Protein AF-A0A7R9LFX0-F1 (afdb_monomer)

InterPro domains:
  IPR006598 Glycosyl transferase CAP10 domain [PF05686] (128-256)
  IPR051091 Protein O-Glucosyltransferase/Glycosyltransferase 90 [PTHR12203] (129-251)

Nearest PDB structures (foldseek):
  8hs2-assembly1_B  TM=5.471E-01  e=7.515E-01  Rattus
  6did-assembly1_D  TM=4.301E-01  e=2.971E-01  Oryctolagus cuniculus
  7dc8-assembly1_B  TM=4.984E-01  e=7.064E-01  Homo sapiens
  7ra7-assembly1_H  TM=4.133E-01  e=1.233E+00  Oryctolagus cuniculus
  8tfl-assembly1_H-2  TM=4.111E-01  e=4.248E+00  Mus musculus

Mean predicted aligned error: 7.31 Å

Organism: NCBI:txid1979941

pLDDT: mean 87.8, std 15.44, range [23.8, 98.56]

Sequence (261 aa):
MIVIIAVKLVVKSAAIEITGLGWHSPQLVFSSRYFFVWNQSVTSVVITSPDNGCRVWHQMFNETNFMSNLTIIRYKVLSDVCVGGLEMSLLGTDGDVLARKVVTEDVWSERCVCRRPDWSQLMNCDQMSQQFTQIDSDLSRFNTSDGIDFDKVLDEMQTRFAPHNRSYSFCHYQIVDNEAYKQCYGEYVGFAQFIDEILKSLLAKTSLPDFEFVSNLGDWPLSDKRTKPPLPVFSWCGSKDFNDIVIPTYELTESSLQMQV

Structure (mmCIF, N/CA/C/O backbone):
data_AF-A0A7R9LFX0-F1
#
_entry.id   AF-A0A7R9LFX0-F1
#
loop_
_atom_site.group_PDB
_atom_site.id
_atom_site.type_symbol
_atom_site.label_atom_id
_atom_site.label_alt_id
_atom_site.label_comp_id
_atom_site.label_asym_id
_atom_site.label_entity_id
_atom_site.label_seq_id
_atom_site.pdbx_PDB_ins_code
_atom_site.Cartn_x
_atom_site.Cartn_y
_atom_site.Cartn_z
_atom_site.occupancy
_atom_site.B_iso_or_equiv
_atom_site.auth_seq_id
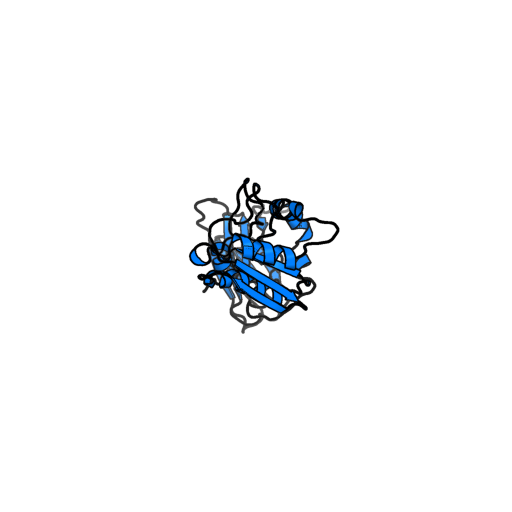_atom_site.auth_comp_id
_atom_site.auth_asym_id
_atom_site.auth_atom_id
_atom_site.pdbx_PDB_model_num
ATOM 1 N N . MET A 1 1 ? 56.477 -9.779 -36.274 1.00 23.80 1 MET A N 1
ATOM 2 C CA . MET A 1 1 ? 55.433 -10.819 -36.159 1.00 23.80 1 MET A CA 1
ATOM 3 C C . MET A 1 1 ? 54.997 -10.847 -34.694 1.00 23.80 1 MET A C 1
ATOM 5 O O . MET A 1 1 ? 55.804 -11.230 -33.867 1.00 23.80 1 MET A O 1
ATOM 9 N N . ILE A 1 2 ? 54.005 -10.012 -34.350 1.00 23.84 2 ILE A N 1
ATOM 10 C CA . ILE A 1 2 ? 52.641 -10.399 -33.904 1.00 23.84 2 ILE A CA 1
ATOM 11 C C . ILE A 1 2 ? 52.664 -10.868 -32.426 1.00 23.84 2 ILE A C 1
ATOM 13 O O . ILE A 1 2 ? 53.201 -11.930 -32.159 1.00 23.84 2 ILE A O 1
ATOM 17 N N . VAL A 1 3 ? 52.362 -9.977 -31.455 1.00 24.16 3 VAL A N 1
ATOM 18 C CA . VAL A 1 3 ? 51.042 -9.789 -30.759 1.00 24.16 3 VAL A CA 1
ATOM 19 C C . VAL A 1 3 ? 50.894 -10.882 -29.672 1.00 24.16 3 VAL A C 1
ATOM 21 O O . VAL A 1 3 ? 51.176 -12.037 -29.937 1.00 24.16 3 VAL A O 1
ATOM 24 N N . ILE A 1 4 ? 50.600 -10.621 -28.391 1.00 25.12 4 ILE A N 1
ATOM 25 C CA . ILE A 1 4 ? 49.392 -10.008 -27.818 1.00 25.12 4 ILE A CA 1
ATOM 26 C C . ILE A 1 4 ? 49.730 -9.404 -26.441 1.00 25.12 4 ILE A C 1
ATOM 28 O O . ILE A 1 4 ? 50.106 -10.120 -25.516 1.00 25.12 4 ILE A O 1
ATOM 32 N N . ILE A 1 5 ? 49.526 -8.093 -26.283 1.00 26.75 5 ILE A N 1
ATOM 33 C CA . ILE A 1 5 ? 49.337 -7.458 -24.974 1.00 26.75 5 ILE A CA 1
ATOM 34 C C . ILE A 1 5 ? 47.855 -7.628 -24.636 1.00 26.75 5 ILE A C 1
ATOM 36 O O . ILE A 1 5 ? 47.010 -6.919 -25.174 1.00 26.75 5 ILE A O 1
ATOM 40 N N . ALA A 1 6 ? 47.531 -8.581 -23.766 1.00 26.73 6 ALA A N 1
ATOM 41 C CA . ALA A 1 6 ? 46.219 -8.669 -23.137 1.00 26.73 6 ALA A CA 1
ATOM 42 C C . ALA A 1 6 ? 46.302 -7.988 -21.768 1.00 26.73 6 ALA A C 1
ATOM 44 O O . ALA A 1 6 ? 46.364 -8.646 -20.732 1.00 26.73 6 ALA A O 1
ATOM 45 N N . VAL A 1 7 ? 46.335 -6.654 -21.756 1.00 28.91 7 VAL A N 1
ATOM 46 C CA . VAL A 1 7 ? 46.027 -5.914 -20.531 1.00 28.91 7 VAL A CA 1
ATOM 47 C C . VAL A 1 7 ? 44.530 -5.674 -20.542 1.00 28.91 7 VAL A C 1
ATOM 49 O O . VAL A 1 7 ? 43.996 -4.889 -21.320 1.00 28.91 7 VAL A O 1
ATOM 52 N N . LYS A 1 8 ? 43.873 -6.449 -19.686 1.00 26.31 8 LYS A N 1
ATOM 53 C CA . LYS A 1 8 ? 42.474 -6.369 -19.289 1.00 26.31 8 LYS A CA 1
ATOM 54 C C . LYS A 1 8 ? 42.111 -4.898 -19.044 1.00 26.31 8 LYS A C 1
ATOM 56 O O . LYS A 1 8 ? 42.464 -4.333 -18.011 1.00 26.31 8 LYS A O 1
ATOM 61 N N . LEU A 1 9 ? 41.431 -4.281 -20.009 1.00 26.08 9 LEU A N 1
ATOM 62 C CA . LEU A 1 9 ? 40.742 -3.006 -19.836 1.00 26.08 9 LEU A CA 1
ATOM 63 C C . LEU A 1 9 ? 39.613 -3.248 -18.834 1.00 26.08 9 LEU A C 1
ATOM 65 O O . LEU A 1 9 ? 38.499 -3.622 -19.187 1.00 26.08 9 LEU A O 1
ATOM 69 N N . VAL A 1 10 ? 39.931 -3.089 -17.553 1.00 30.02 10 VAL A N 1
ATOM 70 C CA . VAL A 1 10 ? 38.927 -2.867 -16.519 1.00 30.02 10 VAL A CA 1
ATOM 71 C C . VAL A 1 10 ? 38.451 -1.434 -16.726 1.00 30.02 10 VAL A C 1
ATOM 73 O O . VAL A 1 10 ? 38.984 -0.493 -16.140 1.00 30.02 10 VAL A O 1
ATOM 76 N N . VAL A 1 11 ? 37.483 -1.263 -17.627 1.00 31.89 11 VAL A N 1
ATOM 77 C CA . VAL A 1 11 ? 36.669 -0.051 -17.656 1.00 31.89 11 VAL A CA 1
ATOM 78 C C . VAL A 1 11 ? 35.885 -0.071 -16.350 1.00 31.89 11 VAL A C 1
ATOM 80 O O . VAL A 1 11 ? 34.998 -0.898 -16.153 1.00 31.89 11 VAL A O 1
ATOM 83 N N . LYS A 1 12 ? 36.300 0.778 -15.408 1.00 35.44 12 LYS A N 1
ATOM 84 C CA . LYS A 1 12 ? 35.564 1.057 -14.178 1.00 35.44 12 LYS A CA 1
ATOM 85 C C . LYS A 1 12 ? 34.200 1.621 -14.579 1.00 35.44 12 LYS A C 1
ATOM 87 O O . LYS A 1 12 ? 34.090 2.823 -14.797 1.00 35.44 12 LYS A O 1
ATOM 92 N N . SER A 1 13 ? 33.170 0.780 -14.678 1.00 45.72 13 SER A N 1
ATOM 93 C CA . SER A 1 13 ? 31.804 1.292 -14.625 1.00 45.72 13 SER A CA 1
ATOM 94 C C . SER A 1 13 ? 31.630 1.868 -13.221 1.00 45.72 13 SER A C 1
ATOM 96 O O . SER A 1 13 ? 31.852 1.154 -12.238 1.00 45.72 13 SER A O 1
ATOM 98 N N . ALA A 1 14 ? 31.294 3.151 -13.099 1.00 55.78 14 ALA A N 1
ATOM 99 C CA . ALA A 1 14 ? 30.818 3.683 -11.827 1.00 55.78 14 ALA A CA 1
ATOM 100 C C . ALA A 1 14 ? 29.702 2.750 -11.331 1.00 55.78 14 ALA A C 1
ATOM 102 O O . ALA A 1 14 ? 28.808 2.425 -12.109 1.00 55.78 14 ALA A O 1
ATOM 103 N N . ALA A 1 15 ? 29.809 2.224 -10.108 1.00 72.19 15 ALA A N 1
ATOM 104 C CA . ALA A 1 15 ? 28.852 1.243 -9.607 1.00 72.19 15 ALA A CA 1
ATOM 105 C C . ALA A 1 15 ? 27.452 1.874 -9.609 1.00 72.19 15 ALA A C 1
ATOM 107 O O . ALA A 1 15 ? 27.196 2.821 -8.872 1.00 72.19 15 ALA A O 1
ATOM 108 N N . ILE A 1 16 ? 26.581 1.407 -10.502 1.00 87.06 16 ILE A N 1
ATOM 109 C CA . ILE A 1 16 ? 25.174 1.798 -10.534 1.00 87.06 16 ILE A CA 1
ATOM 110 C C . ILE A 1 16 ? 24.464 0.896 -9.540 1.00 87.06 16 ILE A C 1
ATOM 112 O O . ILE A 1 16 ? 24.455 -0.325 -9.703 1.00 87.06 16 ILE A O 1
ATOM 116 N N . GLU A 1 17 ? 23.869 1.493 -8.519 1.00 92.25 17 GLU A N 1
ATOM 117 C CA . GLU A 1 17 ? 22.993 0.778 -7.601 1.00 92.25 17 GLU A CA 1
ATOM 118 C C . GLU A 1 17 ? 21.539 1.040 -8.000 1.00 92.25 17 GLU A C 1
ATOM 120 O O . GLU A 1 17 ? 21.134 2.189 -8.186 1.00 92.25 17 GLU A O 1
ATOM 125 N N . ILE A 1 18 ? 20.768 -0.040 -8.166 1.00 93.81 18 ILE A N 1
ATOM 126 C CA . ILE A 1 18 ? 19.355 0.009 -8.551 1.00 93.81 18 ILE A CA 1
ATOM 127 C C . ILE A 1 18 ? 18.529 -0.725 -7.501 1.00 93.81 18 ILE A C 1
ATOM 129 O O . ILE A 1 18 ? 18.749 -1.910 -7.232 1.00 93.81 18 ILE A O 1
ATOM 133 N N . THR A 1 19 ? 17.545 -0.040 -6.931 1.00 91.75 19 THR A N 1
ATOM 134 C CA . THR A 1 19 ? 16.643 -0.595 -5.916 1.00 91.75 19 THR A CA 1
ATOM 135 C C . THR A 1 19 ? 15.183 -0.351 -6.288 1.00 91.75 19 THR A C 1
ATOM 137 O O . THR A 1 19 ? 14.871 0.456 -7.158 1.00 91.75 19 THR A O 1
ATOM 140 N N . GLY A 1 20 ? 14.262 -1.063 -5.642 1.00 90.44 20 GLY A N 1
ATOM 141 C CA . GLY A 1 20 ? 12.825 -0.911 -5.871 1.00 90.44 20 GLY A CA 1
ATOM 142 C C . GLY A 1 20 ? 12.204 -2.001 -6.747 1.00 90.44 20 GLY A C 1
ATOM 143 O O . GLY A 1 20 ? 12.819 -2.565 -7.656 1.00 90.44 20 GLY A O 1
ATOM 144 N N . LEU A 1 21 ? 10.944 -2.302 -6.439 1.00 90.62 21 LEU A N 1
ATOM 145 C CA . LEU A 1 21 ? 10.198 -3.419 -7.019 1.00 90.62 21 LEU A CA 1
ATOM 146 C C . LEU A 1 21 ? 9.956 -3.261 -8.522 1.00 90.62 21 LEU A C 1
ATOM 148 O O . LEU A 1 21 ? 9.894 -4.260 -9.227 1.00 90.62 21 LEU A O 1
ATOM 152 N N . GLY A 1 22 ? 9.890 -2.030 -9.037 1.00 92.62 22 GLY A N 1
ATOM 153 C CA . GLY A 1 22 ? 9.716 -1.786 -10.467 1.00 92.62 22 GLY A CA 1
ATOM 154 C C . GLY A 1 22 ? 10.869 -2.304 -11.331 1.00 92.62 22 GLY A C 1
ATOM 155 O O . GLY A 1 22 ? 10.652 -2.557 -12.511 1.00 92.62 22 GLY A O 1
ATOM 156 N N . TRP A 1 23 ? 12.064 -2.493 -10.763 1.00 94.44 23 TRP A N 1
ATOM 157 C CA . TRP A 1 23 ? 13.207 -3.093 -11.458 1.00 94.44 23 TRP A CA 1
ATOM 158 C C . TRP A 1 23 ? 13.370 -4.583 -11.138 1.00 94.44 23 TRP A C 1
ATOM 160 O O . TRP A 1 23 ? 13.629 -5.392 -12.032 1.00 94.44 23 TRP A O 1
ATOM 170 N N . HIS A 1 24 ? 13.226 -4.947 -9.860 1.00 91.31 24 HIS A N 1
ATOM 171 C CA . HIS A 1 24 ? 13.490 -6.308 -9.377 1.00 91.31 24 HIS A CA 1
ATOM 172 C C . HIS A 1 24 ? 12.341 -7.282 -9.645 1.00 91.31 24 HIS A C 1
ATOM 174 O O . HIS A 1 24 ? 12.601 -8.408 -10.065 1.00 91.31 24 HIS A O 1
ATOM 180 N N . SER A 1 25 ? 11.100 -6.818 -9.477 1.00 91.56 25 SER A N 1
ATOM 181 C CA . SER A 1 25 ? 9.867 -7.605 -9.612 1.00 91.56 25 SER A CA 1
ATOM 182 C C . SER A 1 25 ? 8.817 -6.891 -10.495 1.00 91.56 25 SER A C 1
ATOM 184 O O . SER A 1 25 ? 7.694 -6.644 -10.048 1.00 91.56 25 SER A O 1
ATOM 186 N N . PRO A 1 26 ? 9.141 -6.531 -11.752 1.00 91.31 26 PRO A N 1
ATOM 187 C CA . PRO A 1 26 ? 8.250 -5.798 -12.661 1.00 91.31 26 PRO A CA 1
ATOM 188 C C . PRO A 1 26 ? 6.937 -6.534 -12.983 1.00 91.31 26 PRO A C 1
ATOM 190 O O . PRO A 1 26 ? 5.937 -5.899 -13.311 1.00 91.31 26 PRO A O 1
ATOM 193 N N . GLN A 1 27 ? 6.906 -7.857 -12.830 1.00 88.69 27 GLN A N 1
ATOM 194 C CA . GLN A 1 27 ? 5.713 -8.696 -12.949 1.00 88.69 27 GLN A CA 1
ATOM 195 C C . GLN A 1 27 ? 4.676 -8.465 -11.835 1.00 88.69 27 GLN A C 1
ATOM 197 O O . GLN A 1 27 ? 3.532 -8.904 -11.970 1.00 88.69 27 GLN A O 1
ATOM 202 N N . LEU A 1 28 ? 5.044 -7.791 -10.736 1.00 90.19 28 LEU A N 1
ATOM 203 C CA . LEU A 1 28 ? 4.074 -7.332 -9.743 1.00 90.19 28 LEU A CA 1
ATOM 204 C C . LEU A 1 28 ? 3.157 -6.288 -10.367 1.00 90.19 28 LEU A C 1
ATOM 206 O O . LEU A 1 28 ? 3.605 -5.390 -11.082 1.00 90.19 28 LEU A O 1
ATOM 210 N N . VAL A 1 29 ? 1.863 -6.403 -10.092 1.00 91.06 29 VAL A N 1
ATOM 211 C CA . VAL A 1 29 ? 0.848 -5.510 -10.646 1.00 91.06 29 VAL A CA 1
ATOM 212 C C . VAL A 1 29 ? 0.659 -4.312 -9.725 1.00 91.06 29 VAL A C 1
ATOM 214 O O . VAL A 1 29 ? 0.232 -4.454 -8.581 1.00 91.06 29 VAL A O 1
ATOM 217 N N . PHE A 1 30 ? 0.968 -3.126 -10.240 1.00 88.75 30 PHE A N 1
ATOM 218 C CA . PHE A 1 30 ? 0.796 -1.853 -9.548 1.00 88.75 30 PHE A CA 1
ATOM 219 C C . PHE A 1 30 ? 0.264 -0.780 -10.494 1.00 88.75 30 PHE A C 1
ATOM 221 O O . PHE A 1 30 ? 0.521 -0.824 -11.703 1.00 88.75 30 PHE A O 1
ATOM 228 N N . SER A 1 31 ? -0.400 0.227 -9.917 1.00 87.25 31 SER A N 1
ATOM 229 C CA . SER A 1 31 ? -0.895 1.408 -10.633 1.00 87.25 31 SER A CA 1
ATOM 230 C C . SER A 1 31 ? 0.245 2.131 -11.356 1.00 87.25 31 SER A C 1
ATOM 232 O O . SER A 1 31 ? 0.073 2.621 -12.471 1.00 87.25 31 SER A O 1
ATOM 234 N N . SER A 1 32 ? 1.416 2.158 -10.721 1.00 89.56 32 SER A N 1
ATOM 235 C CA . SER A 1 32 ? 2.686 2.670 -11.208 1.00 89.56 32 SER A CA 1
ATOM 236 C C . SER A 1 32 ? 3.809 1.888 -10.540 1.00 89.56 32 SER A C 1
ATOM 238 O O . SER A 1 32 ? 3.742 1.551 -9.359 1.00 89.56 32 SER A O 1
ATOM 240 N N . ARG A 1 33 ? 4.853 1.595 -11.307 1.00 92.56 33 ARG A N 1
ATOM 241 C CA . ARG A 1 33 ? 6.043 0.889 -10.843 1.00 92.56 33 ARG A CA 1
ATOM 242 C C . ARG A 1 33 ? 7.178 1.880 -10.687 1.00 92.56 33 ARG A C 1
ATOM 244 O O . ARG A 1 33 ? 7.393 2.717 -11.562 1.00 92.56 33 ARG A O 1
ATOM 251 N N . TYR A 1 34 ? 7.899 1.750 -9.581 1.00 92.94 34 TYR A N 1
ATOM 252 C CA . TYR A 1 34 ? 8.990 2.641 -9.218 1.00 92.94 34 TYR A CA 1
ATOM 253 C C . TYR A 1 34 ? 10.269 1.860 -8.997 1.00 92.94 34 TYR A C 1
ATOM 255 O O . TYR A 1 34 ? 10.258 0.771 -8.413 1.00 92.94 34 TYR A O 1
ATOM 263 N N . PHE A 1 35 ? 11.373 2.449 -9.426 1.00 94.75 35 PHE A N 1
ATOM 264 C CA . PHE A 1 35 ? 12.696 2.032 -9.012 1.00 94.75 35 PHE A CA 1
ATOM 265 C C . PHE A 1 35 ? 13.618 3.243 -8.897 1.00 94.75 35 PHE A C 1
ATOM 267 O O . PHE A 1 35 ? 13.387 4.298 -9.490 1.00 94.75 35 PHE A O 1
ATOM 274 N N . PHE A 1 36 ? 14.639 3.086 -8.075 1.00 93.62 36 PHE A N 1
ATOM 275 C CA . PHE A 1 36 ? 15.562 4.128 -7.674 1.00 93.62 36 PHE A CA 1
ATOM 276 C C . PHE A 1 36 ? 16.933 3.784 -8.221 1.00 93.62 36 PHE A C 1
ATOM 278 O O . PHE A 1 36 ? 17.364 2.632 -8.142 1.00 93.62 36 PHE A O 1
ATOM 285 N N . VAL A 1 37 ? 17.604 4.781 -8.778 1.00 93.38 37 VAL A N 1
ATOM 286 C CA . VAL A 1 37 ? 18.929 4.631 -9.360 1.00 93.38 37 VAL A CA 1
ATOM 287 C C . VAL A 1 37 ? 19.872 5.608 -8.686 1.00 93.38 37 VAL A C 1
ATOM 289 O O . VAL A 1 37 ? 19.663 6.821 -8.735 1.00 93.38 37 VAL A O 1
ATOM 292 N N . TRP A 1 38 ? 20.925 5.070 -8.081 1.00 91.12 38 TRP A N 1
ATOM 293 C CA . TRP A 1 38 ? 21.978 5.842 -7.436 1.00 91.12 38 TRP A CA 1
ATOM 294 C C . TRP A 1 38 ? 23.157 6.001 -8.379 1.00 91.12 38 TRP A C 1
ATOM 296 O O . TRP A 1 38 ? 24.156 5.283 -8.297 1.00 91.12 38 TRP A O 1
ATOM 306 N N . ASN A 1 39 ? 23.014 6.909 -9.339 1.00 85.94 39 ASN A N 1
ATOM 307 C CA . ASN A 1 39 ? 24.077 7.245 -10.272 1.00 85.94 39 ASN A CA 1
ATOM 308 C C . ASN A 1 39 ? 23.781 8.580 -10.967 1.00 85.94 39 ASN A C 1
ATOM 310 O O . ASN A 1 39 ? 22.697 8.768 -11.510 1.00 85.94 39 ASN A O 1
ATOM 314 N N . GLN A 1 40 ? 24.757 9.489 -10.988 1.00 81.44 40 GLN A N 1
ATOM 315 C CA . GLN A 1 40 ? 24.617 10.802 -11.632 1.00 81.44 40 GLN A CA 1
ATOM 316 C C . GLN A 1 40 ? 24.759 10.757 -13.157 1.00 81.44 40 GLN A C 1
ATOM 318 O O . GLN A 1 40 ? 24.382 11.707 -13.834 1.00 81.44 40 GLN A O 1
ATOM 323 N N . SER A 1 41 ? 25.308 9.673 -13.700 1.00 86.81 41 SER A N 1
ATOM 324 C CA . SER A 1 41 ? 25.536 9.525 -15.135 1.00 86.81 41 SER A CA 1
ATOM 325 C C . SER A 1 41 ? 24.286 9.100 -15.898 1.00 86.81 41 SER A C 1
ATOM 327 O O . SER A 1 41 ? 24.297 9.171 -17.120 1.00 86.81 41 SER A O 1
ATOM 329 N N . VAL A 1 42 ? 23.226 8.640 -15.221 1.00 89.75 42 VAL A N 1
ATOM 330 C CA . VAL A 1 42 ? 21.979 8.243 -15.891 1.00 89.75 42 VAL A CA 1
ATOM 331 C C . VAL A 1 42 ? 21.230 9.492 -16.334 1.00 89.75 42 VAL A C 1
ATOM 333 O O . VAL A 1 42 ? 20.855 10.324 -15.512 1.00 89.75 42 VAL A O 1
ATOM 336 N N . THR A 1 43 ? 21.002 9.610 -17.639 1.00 91.25 43 THR A N 1
ATOM 337 C CA . THR A 1 43 ? 20.351 10.775 -18.259 1.00 91.25 43 THR A CA 1
ATOM 338 C C . THR A 1 43 ? 18.975 10.448 -18.817 1.00 91.25 43 THR A C 1
ATOM 340 O O . THR A 1 43 ? 18.127 11.333 -18.921 1.00 91.25 43 THR A O 1
ATOM 343 N N . SER A 1 44 ? 18.735 9.186 -19.176 1.00 92.56 44 SER A N 1
ATOM 344 C CA . SER A 1 44 ? 17.452 8.743 -19.709 1.00 92.56 44 SER A CA 1
ATOM 345 C C . SER A 1 44 ? 17.188 7.267 -19.425 1.00 92.56 44 SER A C 1
ATOM 347 O O . SER A 1 44 ? 18.087 6.479 -19.116 1.00 92.56 44 SER A O 1
ATOM 349 N N . VAL A 1 45 ? 15.914 6.901 -19.534 1.00 95.12 45 VAL A N 1
ATOM 350 C CA . VAL A 1 45 ? 15.431 5.527 -19.441 1.00 95.12 45 VAL A CA 1
ATOM 351 C C . VAL A 1 45 ? 14.592 5.218 -20.669 1.00 95.12 45 VAL A C 1
ATOM 353 O O . VAL A 1 45 ? 13.810 6.048 -21.122 1.00 95.12 45 VAL A O 1
ATOM 356 N N . VAL A 1 46 ? 14.751 4.011 -21.198 1.00 95.62 46 VAL A N 1
ATOM 357 C CA . VAL A 1 46 ? 13.929 3.481 -22.284 1.00 95.62 46 VAL A CA 1
ATOM 358 C C . VAL A 1 46 ? 13.275 2.201 -21.791 1.00 95.62 46 VAL A C 1
ATOM 360 O O . VAL A 1 46 ? 13.963 1.297 -21.317 1.00 95.62 46 VAL A O 1
ATOM 363 N N . ILE A 1 47 ? 11.948 2.131 -21.894 1.00 96.06 47 ILE A N 1
ATOM 364 C CA . ILE A 1 47 ? 11.167 0.941 -21.545 1.00 96.06 47 ILE A CA 1
ATOM 365 C C . ILE A 1 47 ? 10.360 0.525 -22.764 1.00 96.06 47 ILE A C 1
ATOM 367 O O . ILE A 1 47 ? 9.535 1.291 -23.260 1.00 96.06 47 ILE A O 1
ATOM 371 N N . THR A 1 48 ? 10.620 -0.683 -23.247 1.00 95.12 48 THR A N 1
ATOM 372 C CA . THR A 1 48 ? 10.007 -1.243 -24.457 1.00 95.12 48 THR A CA 1
ATOM 373 C C . THR A 1 48 ? 9.470 -2.639 -24.184 1.00 95.12 48 THR A C 1
ATOM 375 O O . THR A 1 48 ? 9.758 -3.229 -23.145 1.00 95.12 48 THR A O 1
ATOM 378 N N . SER A 1 49 ? 8.668 -3.162 -25.104 1.00 95.31 49 SER A N 1
ATOM 379 C CA . SER A 1 49 ? 8.149 -4.526 -25.065 1.00 95.31 49 SER A CA 1
ATOM 380 C C . SER A 1 49 ? 8.306 -5.153 -26.450 1.00 95.31 49 SER A C 1
ATOM 382 O O . SER A 1 49 ? 8.220 -4.423 -27.441 1.00 95.31 49 SER A O 1
ATOM 384 N N . PRO A 1 50 ? 8.530 -6.476 -26.549 1.00 93.25 50 PRO A N 1
ATOM 385 C CA . PRO A 1 50 ? 8.467 -7.178 -27.830 1.00 93.25 50 PRO A CA 1
ATOM 386 C C . PRO A 1 50 ? 7.050 -7.185 -28.428 1.00 93.25 50 PRO A C 1
ATOM 388 O O . PRO A 1 50 ? 6.893 -7.385 -29.632 1.00 93.25 50 PRO A O 1
ATOM 391 N N . ASP A 1 51 ? 6.020 -6.962 -27.608 1.00 92.38 51 ASP A N 1
ATOM 392 C CA . ASP A 1 51 ? 4.647 -6.784 -28.062 1.00 92.38 51 ASP A CA 1
ATOM 393 C C . ASP A 1 51 ? 4.441 -5.376 -28.644 1.00 92.38 51 ASP A C 1
ATOM 395 O O . ASP A 1 51 ? 4.419 -4.377 -27.925 1.00 92.38 51 ASP A O 1
ATOM 399 N N . ASN A 1 52 ? 4.222 -5.300 -29.959 1.00 86.75 52 ASN A N 1
ATOM 400 C CA . ASN A 1 52 ? 3.955 -4.043 -30.668 1.00 86.75 52 ASN A CA 1
ATOM 401 C C . ASN A 1 52 ? 2.689 -3.314 -30.171 1.00 86.75 52 ASN A C 1
ATOM 403 O O . ASN A 1 52 ? 2.545 -2.114 -30.408 1.00 86.75 52 ASN A O 1
ATOM 407 N N . GLY A 1 53 ? 1.755 -4.021 -29.524 1.00 88.56 53 GLY A N 1
ATOM 408 C CA . GLY A 1 53 ? 0.548 -3.444 -28.930 1.00 88.56 53 GLY A CA 1
ATOM 409 C C . GLY A 1 53 ? 0.760 -2.869 -27.527 1.00 88.56 53 GLY A C 1
ATOM 410 O O . GLY A 1 53 ? -0.074 -2.090 -27.055 1.00 88.56 53 GLY A O 1
ATOM 411 N N . CYS A 1 54 ? 1.872 -3.207 -26.870 1.00 94.31 54 CYS A N 1
ATOM 412 C CA . CYS A 1 54 ? 2.166 -2.779 -25.512 1.00 94.31 54 CYS A CA 1
ATOM 413 C C . CYS A 1 54 ? 2.575 -1.302 -25.470 1.00 94.31 54 CYS A C 1
ATOM 415 O O . CYS A 1 54 ? 3.600 -0.870 -25.997 1.00 94.31 54 CYS A O 1
ATOM 417 N N . ARG A 1 55 ? 1.771 -0.516 -24.758 1.00 93.75 55 ARG A N 1
ATOM 418 C CA . ARG A 1 55 ? 2.048 0.892 -24.457 1.00 93.75 55 ARG A CA 1
ATOM 419 C C . ARG A 1 55 ? 2.517 1.039 -23.019 1.00 93.75 55 ARG A C 1
ATOM 421 O O . ARG A 1 55 ? 1.756 0.748 -22.092 1.00 93.75 55 ARG A O 1
ATOM 428 N N . VAL A 1 56 ? 3.731 1.554 -22.849 1.00 94.25 56 VAL A N 1
ATOM 429 C CA . VAL A 1 56 ? 4.319 1.872 -21.545 1.00 94.25 56 VAL A CA 1
ATOM 430 C C . VAL A 1 56 ? 4.615 3.360 -21.480 1.00 94.25 56 VAL A C 1
ATOM 432 O O . VAL A 1 56 ? 5.352 3.898 -22.303 1.00 94.25 56 VAL A O 1
ATOM 435 N N . TRP A 1 57 ? 4.047 4.022 -20.483 1.00 94.06 57 TRP A N 1
ATOM 436 C CA . TRP A 1 57 ? 4.412 5.386 -20.134 1.00 94.06 57 TRP A CA 1
ATOM 437 C C . TRP A 1 57 ? 5.489 5.356 -19.054 1.00 94.06 57 TRP A C 1
ATOM 439 O O . TRP A 1 57 ? 5.428 4.519 -18.155 1.00 94.06 57 TRP A O 1
ATOM 449 N N . HIS A 1 58 ? 6.468 6.252 -19.123 1.00 94.31 58 HIS A N 1
ATOM 450 C CA . HIS A 1 58 ? 7.516 6.355 -18.116 1.00 94.31 58 HIS A CA 1
ATOM 451 C C . HIS A 1 58 ? 7.935 7.806 -17.893 1.00 94.31 58 HIS A C 1
ATOM 453 O O . HIS A 1 58 ? 7.771 8.661 -18.760 1.00 94.31 58 HIS A O 1
ATOM 459 N N . GLN A 1 59 ? 8.491 8.065 -16.715 1.00 92.50 59 GLN A N 1
ATOM 460 C CA . GLN A 1 59 ? 9.013 9.357 -16.307 1.00 92.50 59 GLN A CA 1
ATOM 461 C C . GLN A 1 59 ? 10.239 9.165 -15.419 1.00 92.50 59 GLN A C 1
ATOM 463 O O . GLN A 1 59 ? 10.289 8.258 -14.586 1.00 92.50 59 GLN A O 1
ATOM 468 N N . MET A 1 60 ? 11.209 10.055 -15.589 1.00 91.88 60 MET A N 1
ATOM 469 C CA . MET A 1 60 ? 12.415 10.131 -14.780 1.00 91.88 60 MET A CA 1
ATOM 470 C C . MET A 1 60 ? 12.401 11.429 -13.971 1.00 91.88 60 MET A C 1
ATOM 472 O O . MET A 1 60 ? 12.116 12.495 -14.513 1.00 91.88 60 MET A O 1
ATOM 476 N N . PHE A 1 61 ? 12.711 11.329 -12.682 1.00 89.69 61 PHE A N 1
ATOM 477 C CA . PHE A 1 61 ? 12.879 12.454 -11.769 1.00 89.69 61 PHE A CA 1
ATOM 478 C C . PHE A 1 61 ? 14.339 12.493 -11.317 1.00 89.69 61 PHE A C 1
ATOM 480 O O . PHE A 1 61 ? 14.760 11.673 -10.501 1.00 89.69 61 PHE A O 1
ATOM 487 N N . ASN A 1 62 ? 15.107 13.424 -11.873 1.00 79.44 62 ASN A N 1
ATOM 488 C CA . ASN A 1 62 ? 16.541 13.611 -11.620 1.00 79.44 62 ASN A CA 1
ATOM 489 C C . ASN A 1 62 ? 16.864 14.919 -10.874 1.00 79.44 62 ASN A C 1
ATOM 491 O O . ASN A 1 62 ? 18.000 15.128 -10.463 1.00 79.44 62 ASN A O 1
ATOM 495 N N . GLU A 1 63 ? 15.868 15.776 -10.646 1.00 70.38 63 GLU A N 1
ATOM 496 C CA . GLU A 1 63 ? 15.992 17.026 -9.888 1.00 70.38 63 GLU A CA 1
ATOM 497 C C . GLU A 1 63 ? 15.424 16.866 -8.474 1.00 70.38 63 GLU A C 1
ATOM 499 O O . GLU A 1 63 ? 14.530 17.596 -8.041 1.00 70.38 63 GLU A O 1
ATOM 504 N N . THR A 1 64 ? 15.903 15.867 -7.727 1.00 62.41 64 THR A N 1
ATOM 505 C CA . THR A 1 64 ? 15.503 15.776 -6.321 1.00 62.41 64 THR A CA 1
ATOM 506 C C . THR A 1 64 ? 16.307 16.806 -5.526 1.00 62.41 64 THR A C 1
ATOM 508 O O . THR A 1 64 ? 17.513 16.670 -5.342 1.00 62.41 64 THR A O 1
ATOM 511 N N . ASN A 1 65 ? 15.641 17.845 -5.014 1.00 60.97 65 ASN A N 1
ATOM 512 C CA . ASN A 1 65 ? 16.257 18.849 -4.127 1.00 60.97 65 ASN A CA 1
ATOM 513 C C . ASN A 1 65 ? 16.829 18.250 -2.822 1.00 60.97 65 ASN A C 1
ATOM 515 O O . ASN A 1 65 ? 17.415 18.967 -2.016 1.00 60.97 65 ASN A O 1
ATOM 519 N N . PHE A 1 66 ? 16.641 16.947 -2.600 1.00 63.53 66 PHE A N 1
ATOM 520 C CA . PHE A 1 66 ? 17.009 16.236 -1.383 1.00 63.53 66 PHE A CA 1
ATOM 521 C C . PHE A 1 66 ? 18.267 15.366 -1.548 1.00 63.53 66 PHE A C 1
ATOM 523 O O . PHE A 1 66 ? 19.022 15.251 -0.587 1.00 63.53 66 PHE A O 1
ATOM 530 N N . MET A 1 67 ? 18.541 14.792 -2.734 1.00 72.19 67 MET A N 1
ATOM 531 C CA . MET A 1 67 ? 19.761 14.008 -3.005 1.00 72.19 67 MET A CA 1
ATOM 532 C C . MET A 1 67 ? 20.222 14.123 -4.459 1.00 72.19 67 MET A C 1
ATOM 534 O O . MET A 1 67 ? 19.560 13.669 -5.390 1.00 72.19 67 MET A O 1
ATOM 538 N N . SER A 1 68 ? 21.433 14.643 -4.648 1.00 72.69 68 SER A N 1
ATOM 539 C CA . SER A 1 68 ? 22.016 14.918 -5.967 1.00 72.69 68 SER A CA 1
ATOM 540 C C . SER A 1 68 ? 22.446 13.681 -6.761 1.00 72.69 68 SER A C 1
ATOM 542 O O . SER A 1 68 ? 22.878 13.816 -7.902 1.00 72.69 68 SER A O 1
ATOM 544 N N . ASN A 1 69 ? 22.397 12.483 -6.178 1.00 84.38 69 ASN A N 1
ATOM 545 C CA . ASN A 1 69 ? 22.733 11.223 -6.844 1.00 84.38 69 ASN A CA 1
ATOM 546 C C . ASN A 1 69 ? 21.532 10.278 -6.994 1.00 84.38 69 ASN A C 1
ATOM 548 O O . ASN A 1 69 ? 21.719 9.179 -7.514 1.00 84.38 69 ASN A O 1
ATOM 552 N N . LEU A 1 70 ? 20.337 10.681 -6.543 1.00 89.44 70 LEU A N 1
ATOM 553 C CA . LEU A 1 70 ? 19.121 9.888 -6.678 1.00 89.44 70 LEU A CA 1
ATOM 554 C C . LEU A 1 70 ? 18.375 10.268 -7.948 1.00 89.44 70 LEU A C 1
ATOM 556 O O . LEU A 1 70 ? 17.921 11.401 -8.098 1.00 89.44 70 LEU A O 1
ATOM 560 N N . THR A 1 71 ? 18.150 9.275 -8.796 1.00 91.12 71 THR A N 1
ATOM 561 C CA . THR A 1 71 ? 17.151 9.344 -9.855 1.00 91.12 71 THR A CA 1
ATOM 562 C C . THR A 1 71 ? 16.003 8.402 -9.520 1.00 91.12 71 THR A C 1
ATOM 564 O O . THR A 1 71 ? 16.219 7.218 -9.256 1.00 91.12 71 THR A O 1
ATOM 567 N N . ILE A 1 72 ? 14.774 8.911 -9.551 1.00 92.38 72 ILE A N 1
ATOM 568 C CA . ILE A 1 72 ? 13.567 8.094 -9.397 1.00 92.38 72 ILE A CA 1
ATOM 569 C C . ILE A 1 72 ? 13.002 7.841 -10.785 1.00 92.38 72 ILE A C 1
ATOM 571 O O . ILE A 1 72 ? 12.714 8.783 -11.523 1.00 92.38 72 ILE A O 1
ATOM 575 N N . ILE A 1 73 ? 12.818 6.577 -11.141 1.00 93.94 73 ILE A N 1
ATOM 576 C CA . ILE A 1 73 ? 12.155 6.199 -12.383 1.00 93.94 73 ILE A CA 1
ATOM 577 C C . ILE A 1 73 ? 10.799 5.613 -12.045 1.00 93.94 73 ILE A C 1
ATOM 579 O O . ILE A 1 73 ? 10.661 4.737 -11.190 1.00 93.94 73 ILE A O 1
ATOM 583 N N . ARG A 1 74 ? 9.794 6.110 -12.756 1.00 92.69 74 ARG A N 1
ATOM 584 C CA . ARG A 1 74 ? 8.411 5.672 -12.675 1.00 92.69 74 ARG A CA 1
ATOM 585 C C . ARG A 1 74 ? 7.954 5.187 -14.037 1.00 92.69 74 ARG A C 1
ATOM 587 O O . ARG A 1 74 ? 8.226 5.846 -15.035 1.00 92.69 74 ARG A O 1
ATOM 594 N N . TYR A 1 75 ? 7.193 4.100 -14.083 1.00 94.19 75 TYR A N 1
ATOM 595 C CA . TYR A 1 75 ? 6.527 3.678 -15.309 1.00 94.19 75 TYR A CA 1
ATOM 596 C C . TYR A 1 75 ? 5.194 2.969 -15.072 1.00 94.19 75 TYR A C 1
ATOM 598 O O . TYR A 1 75 ? 4.938 2.407 -14.006 1.00 94.19 75 TYR A O 1
ATOM 606 N N . LYS A 1 76 ? 4.334 3.000 -16.090 1.00 93.06 76 LYS A N 1
ATOM 607 C CA . LYS A 1 76 ? 2.982 2.445 -16.079 1.00 93.06 76 LYS A CA 1
ATOM 608 C C . LYS A 1 76 ? 2.697 1.723 -17.386 1.00 93.06 76 LYS A C 1
ATOM 610 O O . LYS A 1 76 ? 2.924 2.257 -18.470 1.00 93.06 76 LYS A O 1
ATOM 615 N N . VAL A 1 77 ? 2.148 0.520 -17.270 1.00 93.44 77 VAL A N 1
ATOM 616 C CA . VAL A 1 77 ? 1.616 -0.225 -18.412 1.00 93.44 77 VAL A CA 1
ATOM 617 C C . VAL A 1 77 ? 0.211 0.299 -18.699 1.00 93.44 77 VAL A C 1
ATOM 619 O O . VAL A 1 77 ? -0.678 0.193 -17.855 1.00 93.44 77 VAL A O 1
ATOM 622 N N . LEU A 1 78 ? 0.030 0.923 -19.863 1.00 91.56 78 LEU A N 1
ATOM 623 C CA . LEU A 1 78 ? -1.241 1.521 -20.289 1.00 91.56 78 LEU A CA 1
ATOM 624 C C . LEU A 1 78 ? -2.149 0.517 -21.006 1.00 91.56 78 LEU A C 1
ATOM 626 O O . LEU A 1 78 ? -3.362 0.702 -21.058 1.00 91.56 78 LEU A O 1
ATOM 630 N N . SER A 1 79 ? -1.556 -0.522 -21.589 1.00 91.69 79 SER A N 1
ATOM 631 C CA . SER A 1 79 ? -2.291 -1.633 -22.215 1.00 91.69 79 SER A CA 1
ATOM 632 C C . SER A 1 79 ? -2.767 -2.611 -21.144 1.00 91.69 79 SER A C 1
ATOM 634 O O . SER A 1 79 ? -2.332 -2.505 -20.006 1.00 91.69 79 SER A O 1
ATOM 636 N N . ASP A 1 80 ? -3.676 -3.533 -21.450 1.00 91.00 80 ASP A N 1
ATOM 637 C CA . ASP A 1 80 ? -4.154 -4.470 -20.418 1.00 91.00 80 ASP A CA 1
ATOM 638 C C . ASP A 1 80 ? -3.021 -5.397 -19.949 1.00 91.00 80 ASP A C 1
ATOM 640 O O . ASP A 1 80 ? -2.841 -5.603 -18.744 1.00 91.00 80 ASP A O 1
ATOM 644 N N . VAL A 1 81 ? -2.202 -5.843 -20.903 1.00 93.12 81 VAL A N 1
ATOM 645 C CA . VAL A 1 81 ? -1.017 -6.684 -20.723 1.00 93.12 81 VAL A CA 1
ATOM 646 C C . VAL A 1 81 ? 0.048 -6.322 -21.761 1.00 93.12 81 VAL A C 1
ATOM 648 O O . VAL A 1 81 ? -0.283 -5.835 -22.841 1.00 93.12 81 VAL A O 1
ATOM 651 N N . CYS A 1 82 ? 1.313 -6.550 -21.421 1.00 94.75 82 CYS A N 1
ATOM 652 C CA . CYS A 1 82 ? 2.448 -6.546 -22.340 1.00 94.75 82 CYS A CA 1
ATOM 653 C C . CYS A 1 82 ? 2.994 -7.969 -22.451 1.00 94.75 82 CYS A C 1
ATOM 655 O O . CYS A 1 82 ? 3.625 -8.461 -21.507 1.00 94.75 82 CYS A O 1
ATOM 657 N N . VAL A 1 83 ? 2.697 -8.633 -23.571 1.00 94.50 83 VAL A N 1
ATOM 658 C CA . VAL A 1 83 ? 3.026 -10.051 -23.779 1.00 94.50 83 VAL A CA 1
ATOM 659 C C . VAL A 1 83 ? 4.516 -10.218 -24.068 1.00 94.50 83 VAL A C 1
ATOM 661 O O . VAL A 1 83 ? 5.100 -9.455 -24.836 1.00 94.50 83 VAL A O 1
ATOM 664 N N . GLY A 1 84 ? 5.151 -11.215 -23.452 1.00 93.25 84 GLY A N 1
ATOM 665 C CA . GLY A 1 84 ? 6.599 -11.423 -23.581 1.00 93.25 84 GLY A CA 1
ATOM 666 C C . GLY A 1 84 ? 7.441 -10.387 -22.825 1.00 93.25 84 GLY A C 1
ATOM 667 O O . GLY A 1 84 ? 8.652 -10.305 -23.033 1.00 93.25 84 GLY A O 1
ATOM 668 N N . GLY A 1 85 ? 6.795 -9.613 -21.951 1.00 94.75 85 GLY A N 1
ATOM 669 C CA . GLY A 1 85 ? 7.418 -8.781 -20.934 1.00 94.75 85 GLY A CA 1
ATOM 670 C C . GLY A 1 85 ? 7.953 -7.433 -21.407 1.00 94.75 85 GLY A C 1
ATOM 671 O O . GLY A 1 85 ? 7.370 -6.778 -22.274 1.00 94.75 85 GLY A O 1
ATOM 672 N N . LEU A 1 86 ? 9.013 -6.966 -20.744 1.00 96.38 86 LEU A N 1
ATOM 673 C CA . LEU A 1 86 ? 9.559 -5.614 -20.869 1.00 96.38 86 LEU A CA 1
ATOM 674 C C . LEU A 1 86 ? 11.088 -5.633 -20.930 1.00 96.38 86 LEU A C 1
ATOM 676 O O . LEU A 1 86 ? 11.746 -6.363 -20.191 1.00 96.38 86 LEU A O 1
ATOM 680 N N . GLU A 1 87 ? 11.658 -4.744 -21.732 1.00 96.31 87 GLU A N 1
ATOM 681 C CA . GLU A 1 87 ? 13.075 -4.401 -21.695 1.00 96.31 87 GLU A CA 1
ATOM 682 C C . GLU A 1 87 ? 13.243 -2.973 -21.175 1.00 96.31 87 GLU A C 1
ATOM 684 O O . GLU A 1 87 ? 12.762 -2.014 -21.782 1.00 96.31 87 GLU A O 1
ATOM 689 N N . MET A 1 88 ? 13.947 -2.842 -20.052 1.00 96.38 88 MET A N 1
ATOM 690 C CA . MET A 1 88 ? 14.309 -1.570 -19.432 1.00 96.38 88 MET A CA 1
ATOM 691 C C . MET A 1 88 ? 15.804 -1.321 -19.632 1.00 96.38 88 MET A C 1
ATOM 693 O O . MET A 1 88 ? 16.631 -2.133 -19.212 1.00 96.38 88 MET A O 1
ATOM 697 N N . SER A 1 89 ? 16.152 -0.193 -20.247 1.00 96.25 89 SER A N 1
ATOM 698 C CA . SER A 1 89 ? 17.535 0.244 -20.459 1.00 96.25 89 SER A CA 1
ATOM 699 C C . SER A 1 89 ? 17.761 1.618 -19.833 1.00 96.25 89 SER A C 1
ATOM 701 O O . SER A 1 89 ? 17.026 2.561 -20.120 1.00 96.25 89 SER A O 1
ATOM 703 N N . LEU A 1 90 ? 18.785 1.724 -18.986 1.00 94.88 90 LEU A N 1
ATOM 704 C CA . LEU A 1 90 ? 19.284 2.986 -18.441 1.00 9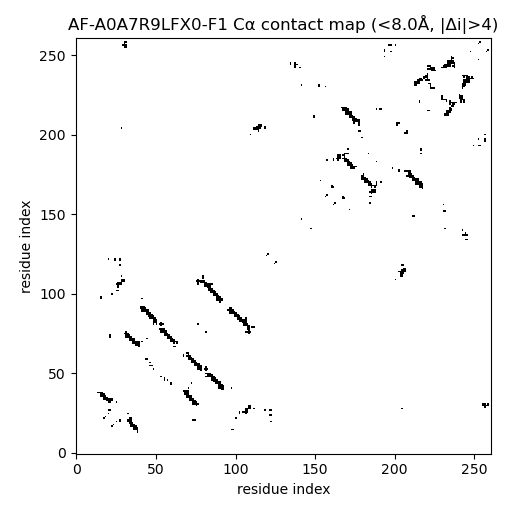4.88 90 LEU A CA 1
ATOM 705 C C . LEU A 1 90 ? 20.435 3.468 -19.308 1.00 94.88 90 LEU A C 1
ATOM 707 O O . LEU A 1 90 ? 21.376 2.708 -19.549 1.00 94.88 90 LEU A O 1
ATOM 711 N N . LEU A 1 91 ? 20.350 4.712 -19.763 1.00 94.31 91 LEU A N 1
ATOM 712 C CA . LEU A 1 91 ? 21.310 5.288 -20.693 1.00 94.31 91 LEU A CA 1
ATOM 713 C C . LEU A 1 91 ? 22.104 6.414 -20.033 1.00 94.31 91 LEU A C 1
ATOM 715 O O . LEU A 1 91 ? 21.566 7.186 -19.231 1.00 94.31 91 LEU A O 1
ATOM 719 N N . GLY A 1 92 ? 23.386 6.479 -20.381 1.00 91.19 92 GLY A N 1
ATOM 720 C CA . GLY A 1 92 ? 24.292 7.545 -19.990 1.00 91.19 92 GLY A CA 1
ATOM 721 C C . GLY A 1 92 ? 24.238 8.748 -20.926 1.00 91.19 92 GLY A C 1
ATOM 722 O O . GLY A 1 92 ? 23.464 8.797 -21.885 1.00 91.19 92 GLY A O 1
ATOM 723 N N . THR A 1 93 ? 25.068 9.752 -20.647 1.00 85.50 93 THR A N 1
ATOM 724 C CA . THR A 1 93 ? 25.152 10.995 -21.433 1.00 85.50 93 THR A CA 1
ATOM 725 C C . THR A 1 93 ? 25.491 10.750 -22.903 1.00 85.50 93 THR A C 1
ATOM 727 O O . THR A 1 93 ? 24.962 11.442 -23.770 1.00 85.50 93 THR A O 1
ATOM 730 N N . ASP A 1 94 ? 26.310 9.739 -23.188 1.00 86.75 94 ASP A N 1
ATOM 731 C CA . ASP A 1 94 ? 26.757 9.415 -24.546 1.00 86.75 94 ASP A CA 1
ATOM 732 C C . ASP A 1 94 ? 25.819 8.412 -25.250 1.00 86.75 94 ASP A C 1
ATOM 734 O O . ASP A 1 94 ? 26.123 7.915 -26.337 1.00 86.75 94 ASP A O 1
ATOM 738 N N . GLY A 1 95 ? 24.669 8.097 -24.637 1.00 85.12 95 GLY A N 1
ATOM 739 C CA . GLY A 1 95 ? 23.735 7.070 -25.107 1.00 85.12 95 GLY A CA 1
ATOM 740 C C . GLY A 1 95 ? 24.206 5.638 -24.837 1.00 85.12 95 GLY A C 1
ATOM 741 O O . GLY A 1 95 ? 23.610 4.682 -25.337 1.00 85.12 95 GLY A O 1
ATOM 742 N N . ASP A 1 96 ? 25.270 5.470 -24.054 1.00 89.75 96 ASP A N 1
ATOM 743 C CA . ASP A 1 96 ? 25.781 4.179 -23.623 1.00 89.75 96 ASP A CA 1
ATOM 744 C C . ASP A 1 96 ? 24.808 3.490 -22.659 1.00 89.75 96 ASP A C 1
ATOM 746 O O . ASP A 1 96 ? 24.184 4.120 -21.805 1.00 89.75 96 ASP A O 1
ATOM 750 N N . VAL A 1 97 ? 24.660 2.170 -22.798 1.00 92.56 97 VAL A N 1
ATOM 751 C CA . VAL A 1 97 ? 23.787 1.391 -21.914 1.00 92.56 97 VAL A CA 1
ATOM 752 C C . VAL A 1 97 ? 24.514 1.135 -20.602 1.00 92.56 97 VAL A C 1
ATOM 754 O O . VAL A 1 97 ? 25.394 0.279 -20.516 1.00 92.56 97 VAL A O 1
ATOM 757 N N . LEU A 1 98 ? 24.094 1.866 -19.578 1.00 92.25 98 LEU A N 1
ATOM 758 C CA . LEU A 1 98 ? 24.618 1.806 -18.223 1.00 92.25 98 LEU A CA 1
ATOM 759 C C . LEU A 1 98 ? 24.076 0.592 -17.454 1.00 92.25 98 LEU A C 1
ATOM 761 O O . LEU A 1 98 ? 24.814 -0.075 -16.730 1.00 92.25 98 LEU A O 1
ATOM 765 N N . ALA A 1 99 ? 22.796 0.268 -17.642 1.00 93.75 99 ALA A N 1
ATOM 766 C CA . ALA A 1 99 ? 22.181 -0.943 -17.108 1.00 93.75 99 ALA A CA 1
ATOM 767 C C . ALA A 1 99 ? 21.038 -1.415 -18.008 1.00 93.75 99 ALA A C 1
ATOM 769 O O . ALA A 1 99 ? 20.362 -0.608 -18.644 1.00 93.75 99 ALA A O 1
ATOM 770 N N . ARG A 1 100 ? 20.794 -2.727 -18.029 1.00 94.62 100 ARG A N 1
ATOM 771 C CA . ARG A 1 100 ? 19.700 -3.343 -18.785 1.00 94.62 100 ARG A CA 1
ATOM 772 C C . ARG A 1 100 ? 19.035 -4.440 -17.962 1.00 94.62 100 ARG A C 1
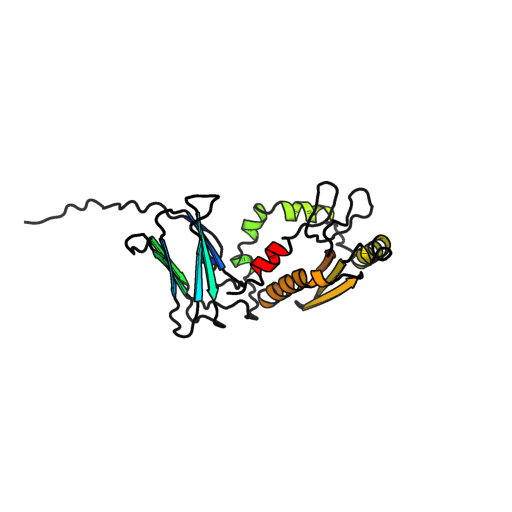ATOM 774 O O . ARG A 1 100 ? 19.723 -5.247 -17.339 1.00 94.62 100 ARG A O 1
ATOM 781 N N . LYS A 1 101 ? 17.706 -4.499 -18.014 1.00 94.31 101 LYS A N 1
ATOM 782 C CA . LYS A 1 101 ? 16.883 -5.574 -17.453 1.00 94.31 101 LYS A CA 1
ATOM 783 C C . LYS A 1 101 ? 15.895 -6.037 -18.511 1.00 94.31 101 LYS A C 1
ATOM 785 O O . LYS A 1 101 ? 15.140 -5.233 -19.047 1.00 94.31 101 LYS A O 1
ATOM 790 N N . VAL A 1 102 ? 15.909 -7.337 -18.779 1.00 95.12 102 VAL A N 1
ATOM 791 C CA . VAL A 1 102 ? 14.920 -7.999 -19.630 1.00 95.12 102 VAL A CA 1
ATOM 792 C C . VAL A 1 102 ? 14.017 -8.826 -18.728 1.00 95.12 102 VAL A C 1
ATOM 794 O O . VAL A 1 102 ? 14.499 -9.569 -17.871 1.00 95.12 102 VAL A O 1
ATOM 797 N N . VAL A 1 103 ? 12.719 -8.648 -18.910 1.00 93.62 103 VAL A N 1
ATOM 798 C CA . VAL A 1 103 ? 11.636 -9.375 -18.254 1.00 93.62 103 VAL A CA 1
ATOM 799 C C . VAL A 1 103 ? 10.949 -10.149 -19.354 1.00 93.62 103 VAL A C 1
ATOM 801 O O . VAL A 1 103 ? 10.543 -9.548 -20.345 1.00 93.62 103 VAL A O 1
ATOM 804 N N . THR A 1 104 ? 10.864 -11.461 -19.206 1.00 93.44 104 THR A N 1
ATOM 805 C CA . THR A 1 104 ? 10.285 -12.330 -20.237 1.00 93.44 104 THR A CA 1
ATOM 806 C C . THR A 1 104 ? 8.851 -12.726 -19.918 1.00 93.44 104 THR A C 1
ATOM 808 O O . THR A 1 104 ? 8.129 -13.162 -20.809 1.00 93.44 104 THR A O 1
ATOM 811 N N . GLU A 1 105 ? 8.437 -12.599 -18.656 1.00 92.12 105 GLU A N 1
ATOM 812 C CA . GLU A 1 105 ? 7.063 -12.836 -18.233 1.00 92.12 105 GLU A CA 1
ATOM 813 C C . GLU A 1 105 ? 6.140 -11.679 -18.625 1.00 92.12 105 GLU A C 1
ATOM 815 O O . GLU A 1 105 ? 6.547 -10.517 -18.636 1.00 92.12 105 GLU A O 1
ATOM 820 N N . ASP A 1 106 ? 4.870 -11.999 -18.874 1.00 93.38 106 ASP A N 1
ATOM 821 C CA . ASP A 1 106 ? 3.842 -11.007 -19.172 1.00 93.38 106 ASP A CA 1
ATOM 822 C C . ASP A 1 106 ? 3.701 -9.981 -18.040 1.00 93.38 106 ASP A C 1
ATOM 824 O O . ASP A 1 106 ? 3.592 -10.326 -16.857 1.00 93.38 106 ASP A O 1
ATOM 828 N N . VAL A 1 107 ? 3.648 -8.701 -18.415 1.00 93.94 107 VAL A N 1
ATOM 829 C CA . VAL A 1 107 ? 3.494 -7.600 -17.460 1.00 93.94 107 VAL A CA 1
ATOM 830 C C . VAL A 1 107 ? 2.105 -6.995 -17.590 1.00 93.94 107 VAL A C 1
ATOM 832 O O . VAL A 1 107 ? 1.767 -6.360 -18.587 1.00 93.94 107 VAL A O 1
ATOM 835 N N . TRP A 1 108 ? 1.303 -7.175 -16.547 1.00 93.06 108 TRP A N 1
ATOM 836 C CA . TRP A 1 108 ? -0.087 -6.730 -16.503 1.00 93.06 108 TRP A CA 1
ATOM 837 C C . TRP A 1 108 ? -0.223 -5.289 -16.006 1.00 93.06 108 TRP A C 1
ATOM 839 O O . TRP A 1 108 ? 0.583 -4.803 -15.202 1.00 93.06 108 TRP A O 1
ATOM 849 N N . SER A 1 109 ? -1.262 -4.596 -16.465 1.00 92.00 109 SER A N 1
ATOM 850 C CA . SER A 1 109 ? -1.668 -3.313 -15.881 1.00 92.00 109 SER A CA 1
ATOM 851 C C . SER A 1 109 ? -2.464 -3.489 -14.589 1.00 92.00 109 SER A C 1
ATOM 853 O O . SER A 1 109 ? -2.975 -4.566 -14.298 1.00 92.00 109 SER A O 1
ATOM 855 N N . GLU A 1 110 ? -2.629 -2.395 -13.842 1.00 89.19 110 GLU A N 1
ATOM 856 C CA . GLU A 1 110 ? -3.444 -2.337 -12.616 1.00 89.19 110 GLU A CA 1
ATOM 857 C C . GLU A 1 110 ? -4.888 -2.811 -12.794 1.00 89.19 110 GLU A C 1
ATOM 859 O O . GLU A 1 110 ? -5.513 -3.245 -11.838 1.00 89.19 110 GLU A O 1
ATOM 864 N N . ARG A 1 111 ? -5.417 -2.760 -14.021 1.00 87.75 111 ARG A N 1
ATOM 865 C CA . ARG A 1 111 ? -6.792 -3.177 -14.335 1.00 87.75 111 ARG A CA 1
ATOM 866 C C . ARG A 1 111 ? -6.974 -4.698 -14.341 1.00 87.75 111 ARG A C 1
ATOM 868 O O . ARG A 1 111 ? -8.075 -5.185 -14.577 1.00 87.75 111 ARG A O 1
ATOM 875 N N . CYS A 1 112 ? -5.898 -5.442 -14.128 1.00 89.56 112 CYS A N 1
ATOM 876 C CA . CYS A 1 112 ? -5.908 -6.888 -14.113 1.00 89.56 112 CYS A CA 1
ATOM 877 C C . CYS A 1 112 ? -6.610 -7.450 -12.871 1.00 89.56 112 CYS A C 1
ATOM 879 O O . CYS A 1 112 ? -6.339 -7.030 -11.750 1.00 89.56 112 CYS A O 1
ATOM 881 N N . VAL A 1 113 ? -7.435 -8.477 -13.075 1.00 90.06 113 VAL A N 1
ATOM 882 C CA . VAL A 1 113 ? -7.918 -9.364 -12.006 1.00 90.06 113 VAL A CA 1
ATOM 883 C C . VAL A 1 113 ? -7.092 -10.650 -12.064 1.00 90.06 113 VAL A C 1
ATOM 885 O O . VAL A 1 113 ? -7.550 -11.690 -12.531 1.00 90.06 113 VAL A O 1
ATOM 888 N N . CYS A 1 114 ? -5.824 -10.551 -11.666 1.00 87.75 114 CYS A N 1
ATOM 889 C CA . CYS A 1 114 ? -4.855 -11.646 -11.685 1.00 87.75 114 CYS A CA 1
ATOM 890 C C . CYS A 1 114 ? -4.356 -11.945 -10.279 1.00 87.75 114 CYS A C 1
ATOM 892 O O . CYS A 1 114 ? -3.325 -11.441 -9.831 1.00 87.75 114 CYS A O 1
ATOM 894 N N . ARG A 1 115 ? -5.083 -12.831 -9.602 1.00 90.50 115 ARG A N 1
ATOM 895 C CA . ARG A 1 115 ? -4.700 -13.324 -8.282 1.00 90.50 115 ARG A CA 1
ATOM 896 C C . ARG A 1 115 ? -3.460 -14.202 -8.396 1.00 90.50 115 ARG A C 1
ATOM 898 O O . ARG A 1 115 ? -3.477 -15.233 -9.067 1.00 90.50 115 ARG A O 1
ATOM 905 N N . ARG A 1 116 ? -2.395 -13.787 -7.720 1.00 89.38 116 ARG A N 1
ATOM 906 C CA . ARG A 1 116 ? -1.116 -14.485 -7.668 1.00 89.38 116 ARG A CA 1
ATOM 907 C C . ARG A 1 116 ? -0.901 -15.102 -6.287 1.00 89.38 116 ARG A C 1
ATOM 909 O O . ARG A 1 116 ? -0.889 -14.361 -5.306 1.00 89.38 116 ARG A O 1
ATOM 916 N N . PRO A 1 117 ? -0.691 -16.426 -6.185 1.00 88.44 117 PRO A N 1
ATOM 917 C CA . PRO A 1 117 ? -0.373 -17.059 -4.906 1.00 88.44 117 PRO A CA 1
ATOM 918 C C . PRO A 1 117 ? 1.038 -16.698 -4.416 1.00 88.44 117 PRO A C 1
ATOM 920 O O . PRO A 1 117 ? 1.307 -16.749 -3.222 1.00 88.44 117 PRO A O 1
ATOM 923 N N . ASP A 1 118 ? 1.931 -16.304 -5.327 1.00 89.56 118 ASP A N 1
ATOM 924 C CA . ASP A 1 118 ? 3.315 -15.922 -5.047 1.00 89.56 118 ASP A CA 1
ATOM 925 C C . ASP A 1 118 ? 3.500 -14.417 -4.793 1.00 89.56 118 ASP A C 1
ATOM 927 O O . ASP A 1 118 ? 4.627 -13.929 -4.701 1.00 89.56 118 ASP A O 1
ATOM 931 N N . TRP A 1 119 ? 2.404 -13.656 -4.669 1.00 90.56 119 TRP A N 1
ATOM 932 C CA . TRP A 1 119 ? 2.452 -12.197 -4.538 1.00 90.56 119 TRP A CA 1
ATOM 933 C C . TRP A 1 119 ? 3.310 -11.739 -3.348 1.00 90.56 119 TRP A C 1
ATOM 935 O O . TRP A 1 119 ? 4.174 -10.881 -3.515 1.00 90.56 119 TRP A O 1
ATOM 945 N N . SER A 1 120 ? 3.143 -12.348 -2.169 1.00 87.88 120 SER A N 1
ATOM 946 C CA . SER A 1 120 ? 3.905 -11.997 -0.958 1.00 87.88 120 SER A CA 1
ATOM 947 C C . SER A 1 120 ? 5.403 -12.291 -1.085 1.00 87.88 120 SER A C 1
ATOM 949 O O . SER A 1 120 ? 6.241 -11.526 -0.603 1.00 87.88 120 SER A O 1
ATOM 951 N N . GLN A 1 121 ? 5.752 -13.372 -1.782 1.00 89.19 121 GLN A N 1
ATOM 952 C CA . GLN A 1 121 ? 7.138 -13.764 -2.035 1.00 89.19 121 GLN A CA 1
ATOM 953 C C . GLN A 1 121 ? 7.800 -12.786 -3.010 1.00 89.19 121 GLN A C 1
ATOM 955 O O . GLN A 1 121 ? 8.919 -12.338 -2.772 1.00 89.19 121 GLN A O 1
ATOM 960 N N . LEU A 1 122 ? 7.086 -12.381 -4.065 1.00 87.94 122 LEU A N 1
ATOM 961 C CA . LEU A 1 122 ? 7.553 -11.379 -5.030 1.00 87.94 122 LEU A CA 1
ATOM 962 C C . LEU A 1 122 ? 7.703 -9.980 -4.427 1.00 87.94 122 LEU A C 1
ATOM 964 O O . LEU A 1 122 ? 8.597 -9.231 -4.831 1.00 87.94 122 LEU A O 1
ATOM 968 N N . MET A 1 123 ? 6.840 -9.646 -3.466 1.00 87.31 123 MET A N 1
ATOM 969 C CA . MET A 1 123 ? 6.942 -8.451 -2.627 1.00 87.31 123 MET A CA 1
ATOM 970 C C . MET A 1 123 ? 8.081 -8.523 -1.613 1.00 87.31 123 MET A C 1
ATOM 972 O O . MET A 1 123 ? 8.407 -7.511 -0.999 1.00 87.31 123 MET A O 1
ATOM 976 N N . ASN A 1 124 ? 8.688 -9.701 -1.442 1.00 87.56 124 ASN A N 1
ATOM 977 C CA . ASN A 1 124 ? 9.726 -9.964 -0.458 1.00 87.56 124 ASN A CA 1
ATOM 978 C C . ASN A 1 124 ? 9.277 -9.630 0.980 1.00 87.56 124 ASN A C 1
ATOM 980 O O . ASN A 1 124 ? 10.063 -9.121 1.783 1.00 87.56 124 ASN A O 1
ATOM 984 N N . CYS A 1 125 ? 8.002 -9.898 1.296 1.00 82.69 125 CYS A N 1
ATOM 985 C CA . CYS A 1 125 ? 7.382 -9.520 2.569 1.00 82.69 125 CYS A CA 1
ATOM 986 C C . CYS A 1 125 ? 8.174 -10.029 3.781 1.00 82.69 125 CYS A C 1
ATOM 988 O O . CYS A 1 125 ? 8.373 -9.269 4.723 1.00 82.69 125 CYS A O 1
ATOM 990 N N . ASP A 1 126 ? 8.688 -11.261 3.737 1.00 82.00 126 ASP A N 1
ATOM 991 C CA . ASP A 1 126 ? 9.434 -11.855 4.854 1.00 82.00 126 ASP A CA 1
ATOM 992 C C . ASP A 1 126 ? 10.716 -11.079 5.177 1.00 82.00 126 ASP A C 1
ATOM 994 O O . ASP A 1 126 ? 10.977 -10.763 6.336 1.00 82.00 126 ASP A O 1
ATOM 998 N N . GLN A 1 127 ? 11.509 -10.714 4.165 1.00 82.31 127 GLN A N 1
ATOM 999 C CA . GLN A 1 127 ? 12.724 -9.923 4.390 1.00 82.31 127 GLN A CA 1
ATOM 1000 C C . GLN A 1 127 ? 12.390 -8.476 4.765 1.00 82.31 127 GLN A C 1
ATOM 1002 O O . GLN A 1 127 ? 13.067 -7.884 5.606 1.00 82.31 127 GLN A O 1
ATOM 1007 N N . MET A 1 128 ? 11.346 -7.903 4.158 1.00 78.06 128 MET A N 1
ATOM 1008 C CA . MET A 1 128 ? 10.925 -6.532 4.442 1.00 78.06 128 MET A CA 1
ATOM 1009 C C . MET A 1 128 ? 10.284 -6.376 5.826 1.00 78.06 128 MET A C 1
ATOM 1011 O O . MET A 1 128 ? 10.405 -5.308 6.419 1.00 78.06 128 MET A O 1
ATOM 1015 N N . SER A 1 129 ? 9.663 -7.425 6.374 1.00 77.06 129 SER A N 1
ATOM 1016 C CA . SER A 1 129 ? 9.034 -7.409 7.704 1.00 77.06 129 SER A CA 1
ATOM 1017 C C . SER A 1 129 ? 9.994 -6.922 8.793 1.00 77.06 129 SER A C 1
ATOM 1019 O O . SER A 1 129 ? 9.630 -6.092 9.620 1.00 77.06 129 SER A O 1
ATOM 1021 N N . GLN A 1 130 ? 11.269 -7.314 8.707 1.00 79.00 130 GLN A N 1
ATOM 1022 C CA . GLN A 1 130 ? 12.318 -6.918 9.650 1.00 79.00 130 GLN A CA 1
ATOM 1023 C C . GLN A 1 130 ? 12.610 -5.409 9.629 1.00 79.00 130 GLN A C 1
ATOM 1025 O O . GLN A 1 130 ? 13.156 -4.868 10.589 1.00 79.00 130 GLN A O 1
ATOM 1030 N N . GLN A 1 131 ? 12.263 -4.725 8.537 1.00 81.31 131 GLN A N 1
ATOM 1031 C CA . GLN A 1 131 ? 12.424 -3.280 8.389 1.00 81.31 131 GLN A CA 1
ATOM 1032 C C . GLN A 1 131 ? 11.200 -2.510 8.911 1.00 81.31 131 GLN A C 1
ATOM 1034 O O . GLN A 1 131 ? 11.326 -1.341 9.277 1.00 81.31 131 GLN A O 1
ATOM 1039 N N . PHE A 1 132 ? 10.030 -3.151 8.995 1.00 82.94 132 PHE A N 1
ATOM 1040 C CA . PHE A 1 132 ? 8.753 -2.522 9.341 1.00 82.94 132 PHE A CA 1
ATOM 1041 C C . PHE A 1 132 ? 8.323 -2.800 10.785 1.00 82.94 132 PHE A C 1
ATOM 1043 O O . PHE A 1 132 ? 7.218 -3.264 11.056 1.00 82.94 132 PHE A O 1
ATOM 1050 N N . THR A 1 133 ? 9.180 -2.428 11.736 1.00 89.25 133 THR A N 1
ATOM 1051 C CA . THR A 1 133 ? 8.966 -2.675 13.176 1.00 89.25 133 THR A CA 1
ATOM 1052 C C . THR A 1 133 ? 7.731 -1.983 13.763 1.00 89.25 133 THR A C 1
ATOM 1054 O O . THR A 1 133 ? 7.235 -2.386 14.816 1.00 89.25 133 THR A O 1
ATOM 1057 N N . GLN A 1 134 ? 7.215 -0.943 13.100 1.00 90.75 134 GLN A N 1
ATOM 1058 C CA . GLN A 1 134 ? 6.014 -0.235 13.541 1.00 90.75 134 GLN A CA 1
ATOM 1059 C C . GLN A 1 134 ? 4.771 -1.130 13.502 1.00 90.75 134 GLN A C 1
ATOM 1061 O O . GLN A 1 134 ? 3.992 -1.103 14.453 1.00 90.75 134 GLN A O 1
ATOM 1066 N N . ILE A 1 135 ? 4.616 -1.941 12.449 1.00 89.69 135 ILE A N 1
ATOM 1067 C CA . ILE A 1 135 ? 3.461 -2.835 12.284 1.00 89.69 135 ILE A CA 1
ATOM 1068 C C . ILE A 1 135 ? 3.411 -3.818 13.458 1.00 89.69 135 ILE A C 1
ATOM 1070 O O . ILE A 1 135 ? 2.393 -3.916 14.142 1.00 89.69 135 ILE A O 1
ATOM 1074 N N . ASP A 1 136 ? 4.541 -4.460 13.760 1.00 89.75 136 ASP A N 1
ATOM 1075 C CA . ASP A 1 136 ? 4.652 -5.394 14.883 1.00 89.75 136 ASP A CA 1
ATOM 1076 C C . ASP A 1 136 ? 4.379 -4.708 16.228 1.00 89.75 136 ASP A C 1
ATOM 1078 O O . ASP A 1 136 ? 3.658 -5.238 17.075 1.00 89.75 136 ASP A O 1
ATOM 1082 N N . SER A 1 137 ? 4.917 -3.500 16.427 1.00 91.75 137 SER A N 1
ATOM 1083 C CA . SER A 1 137 ? 4.682 -2.707 17.638 1.00 91.75 137 SER A CA 1
ATOM 1084 C C . SER A 1 137 ? 3.197 -2.402 17.844 1.00 91.75 137 SER A C 1
ATOM 1086 O O . SER A 1 137 ? 2.696 -2.526 18.968 1.00 91.75 137 SER A O 1
ATOM 1088 N N . ASP A 1 138 ? 2.492 -1.998 16.791 1.00 93.81 138 ASP A N 1
ATOM 1089 C CA . ASP A 1 138 ? 1.089 -1.610 16.895 1.00 93.81 138 ASP A CA 1
ATOM 1090 C C . ASP A 1 138 ? 0.173 -2.822 17.089 1.00 93.81 138 ASP A C 1
ATOM 1092 O O . ASP A 1 138 ? -0.704 -2.789 17.957 1.00 93.81 138 ASP A O 1
ATOM 1096 N N . LEU A 1 139 ? 0.447 -3.928 16.392 1.00 92.44 139 LEU A N 1
ATOM 1097 C CA . LEU A 1 139 ? -0.316 -5.173 16.511 1.00 92.44 139 LEU A CA 1
ATOM 1098 C C . LEU A 1 139 ? -0.051 -5.935 17.818 1.00 92.44 139 LEU A C 1
ATOM 1100 O O . LEU A 1 139 ? -0.950 -6.605 18.326 1.00 92.44 139 LEU A O 1
ATOM 1104 N N . SER A 1 140 ? 1.142 -5.809 18.413 1.00 91.25 140 SER A N 1
ATOM 1105 C CA . SER A 1 140 ? 1.529 -6.554 19.627 1.00 91.25 140 SER A CA 1
ATOM 1106 C C . SER A 1 140 ? 0.561 -6.388 20.804 1.00 91.25 140 SER A C 1
ATOM 1108 O O . SER A 1 140 ? 0.431 -7.282 21.639 1.00 91.25 140 SER A O 1
ATOM 1110 N N . ARG A 1 141 ? -0.150 -5.256 20.861 1.00 88.50 141 ARG A N 1
ATOM 1111 C CA . ARG A 1 141 ? -1.095 -4.900 21.932 1.00 88.50 141 ARG A CA 1
ATOM 1112 C C . ARG A 1 141 ? -2.404 -5.685 21.865 1.00 88.50 141 ARG A C 1
ATOM 1114 O O . ARG A 1 141 ? -3.138 -5.709 22.850 1.00 88.50 141 ARG A O 1
ATOM 1121 N N . PHE A 1 142 ? -2.677 -6.307 20.723 1.00 91.88 142 PHE A N 1
ATOM 1122 C CA . PHE A 1 142 ? -3.904 -7.046 20.434 1.00 91.88 142 PHE A CA 1
ATOM 1123 C C . PHE A 1 142 ? -3.644 -8.541 20.216 1.00 91.88 142 PHE A C 1
ATOM 1125 O O . PHE A 1 142 ? -4.542 -9.268 19.808 1.00 91.88 142 PHE A O 1
ATOM 1132 N N . ASN A 1 143 ? -2.424 -9.010 20.501 1.00 84.12 143 ASN A N 1
ATOM 1133 C CA . ASN A 1 143 ? -2.058 -10.415 20.388 1.00 84.12 143 ASN A CA 1
ATOM 1134 C C . ASN A 1 143 ? -2.597 -11.205 21.594 1.00 84.12 143 ASN A C 1
ATOM 1136 O O . ASN A 1 143 ? -1.910 -11.397 22.600 1.00 84.12 143 ASN A O 1
ATOM 1140 N N . THR A 1 144 ? -3.866 -11.596 21.515 1.00 81.44 144 THR A N 1
ATOM 1141 C CA . THR A 1 144 ? -4.555 -12.440 22.497 1.00 81.44 144 THR A CA 1
ATOM 1142 C C . THR A 1 144 ? -4.561 -13.894 22.026 1.00 81.44 144 THR A C 1
ATOM 1144 O O . THR A 1 144 ? -4.700 -14.174 20.837 1.00 81.44 144 THR A O 1
ATOM 1147 N N . SER A 1 145 ? -4.444 -14.846 22.959 1.00 77.81 145 SER A N 1
ATOM 1148 C CA . SER A 1 145 ? -4.493 -16.286 22.646 1.00 77.81 145 SER A CA 1
ATOM 1149 C C . SER A 1 145 ? -5.811 -16.721 22.004 1.00 77.81 145 SER A C 1
ATOM 1151 O O . SER A 1 145 ? -5.833 -17.686 21.247 1.00 77.81 145 SER A O 1
ATOM 1153 N N . ASP A 1 146 ? -6.888 -15.998 22.311 1.00 82.00 146 ASP A N 1
ATOM 1154 C CA . ASP A 1 146 ? -8.257 -16.340 21.924 1.00 82.00 146 ASP A CA 1
ATOM 1155 C C . ASP A 1 146 ? -8.715 -15.572 20.669 1.00 82.00 146 ASP A C 1
ATOM 1157 O O . ASP A 1 146 ? -9.860 -15.705 20.245 1.00 82.00 146 ASP A O 1
ATOM 1161 N N . GLY A 1 147 ? -7.831 -14.762 20.070 1.00 85.94 147 GLY A N 1
ATOM 1162 C CA . GLY A 1 147 ? -8.171 -13.861 18.971 1.00 85.94 147 GLY A CA 1
ATOM 1163 C C . GLY A 1 147 ? -8.928 -12.605 19.421 1.00 85.94 147 GLY A C 1
ATOM 1164 O O . GLY A 1 147 ? -9.113 -12.344 20.615 1.00 85.94 147 GLY A O 1
ATOM 1165 N N . ILE A 1 148 ? -9.326 -11.787 18.446 1.00 92.75 148 ILE A N 1
ATOM 1166 C CA . ILE A 1 148 ? -10.066 -10.539 18.668 1.00 92.75 148 ILE A CA 1
ATOM 1167 C C . ILE A 1 148 ? -11.556 -10.816 18.453 1.00 92.75 148 ILE A C 1
ATOM 1169 O O . ILE A 1 148 ? -11.966 -11.207 17.365 1.00 92.75 148 ILE A O 1
ATOM 1173 N N . ASP A 1 149 ? -12.361 -10.581 19.487 1.00 94.62 149 ASP A N 1
ATOM 1174 C CA . ASP A 1 149 ? -13.822 -10.676 19.431 1.00 94.62 149 ASP A CA 1
ATOM 1175 C C . ASP A 1 149 ? -14.399 -9.375 18.849 1.00 94.62 149 ASP A C 1
ATOM 1177 O O . ASP A 1 149 ? -14.518 -8.364 19.552 1.00 94.62 149 ASP A O 1
ATOM 1181 N N . PHE A 1 150 ? -14.691 -9.380 17.545 1.00 95.31 150 PHE A N 1
ATOM 1182 C CA . PHE A 1 150 ? -15.147 -8.183 16.841 1.00 95.31 150 PHE A CA 1
ATOM 1183 C C . PHE A 1 150 ? -16.554 -7.739 17.235 1.00 95.31 150 PHE A C 1
ATOM 1185 O O . PHE A 1 150 ? -16.800 -6.536 17.218 1.00 95.31 150 PHE A O 1
ATOM 1192 N N . ASP A 1 151 ? -17.428 -8.636 17.693 1.00 95.81 151 ASP A N 1
ATOM 1193 C CA . ASP A 1 151 ? -18.742 -8.245 18.216 1.00 95.81 151 ASP A CA 1
ATOM 1194 C C . ASP A 1 151 ? -18.567 -7.300 19.415 1.00 95.81 151 ASP A C 1
ATOM 1196 O O . ASP A 1 151 ? -19.109 -6.192 19.440 1.00 95.81 151 ASP A O 1
ATOM 1200 N N . LYS A 1 152 ? -17.690 -7.668 20.361 1.00 96.38 152 LYS A N 1
ATOM 1201 C CA . LYS A 1 152 ? -17.354 -6.800 21.503 1.00 96.38 152 LYS A CA 1
ATOM 1202 C C . LYS A 1 152 ? -16.655 -5.508 21.086 1.00 96.38 152 LYS A C 1
ATOM 1204 O O . LYS A 1 152 ? -16.898 -4.460 21.688 1.00 96.38 152 LYS A O 1
ATOM 1209 N N . VAL A 1 153 ? -15.765 -5.566 20.091 1.00 96.94 153 VAL A N 1
ATOM 1210 C CA . VAL A 1 153 ? -15.096 -4.363 19.565 1.00 96.94 153 VAL A CA 1
ATOM 1211 C C . VAL A 1 153 ? -16.127 -3.403 18.977 1.00 96.94 153 VAL A C 1
ATOM 1213 O O . VAL A 1 153 ? -16.065 -2.209 19.264 1.00 96.94 153 VAL A O 1
ATOM 1216 N N . LEU A 1 154 ? -17.084 -3.899 18.192 1.00 97.44 154 LEU A N 1
ATOM 1217 C CA . LEU A 1 154 ? -18.115 -3.079 17.561 1.00 97.44 154 LEU A CA 1
ATOM 1218 C C . LEU A 1 154 ? -19.091 -2.489 18.575 1.00 97.44 154 LEU A C 1
ATOM 1220 O O . LEU A 1 154 ? -19.441 -1.314 18.439 1.00 97.44 154 LEU A O 1
ATOM 1224 N N . ASP A 1 155 ? -19.478 -3.246 19.601 1.00 97.62 155 ASP A N 1
ATOM 1225 C CA . ASP A 1 155 ? -20.297 -2.738 20.704 1.00 97.62 155 ASP A CA 1
ATOM 1226 C C . ASP A 1 155 ? -19.602 -1.569 21.418 1.00 97.62 155 ASP A C 1
ATOM 1228 O O . ASP A 1 155 ? -20.208 -0.518 21.658 1.00 97.62 155 ASP A O 1
ATOM 1232 N N . GLU A 1 156 ? -18.304 -1.700 21.701 1.00 97.75 156 GLU A N 1
ATOM 1233 C CA . GLU A 1 156 ? -17.515 -0.637 22.326 1.00 97.75 156 GLU A CA 1
ATOM 1234 C C . GLU A 1 156 ? -17.290 0.568 21.406 1.00 97.75 156 GLU A C 1
ATOM 1236 O O . GLU A 1 156 ? -17.415 1.716 21.841 1.00 97.75 156 GLU A O 1
ATOM 1241 N N . MET A 1 157 ? -17.009 0.339 20.121 1.00 97.44 157 MET A N 1
ATOM 1242 C CA . MET A 1 157 ? -16.883 1.409 19.128 1.00 97.44 157 MET A CA 1
ATOM 1243 C C . MET A 1 157 ? -18.181 2.220 19.030 1.00 97.44 157 MET A C 1
ATOM 1245 O O . MET A 1 157 ? -18.160 3.452 19.083 1.00 97.44 157 MET A O 1
ATOM 1249 N N . GLN A 1 158 ? -19.327 1.546 18.931 1.00 96.00 158 GLN A N 1
ATOM 1250 C CA . GLN A 1 158 ? -20.624 2.215 18.866 1.00 96.00 158 GLN A CA 1
ATOM 125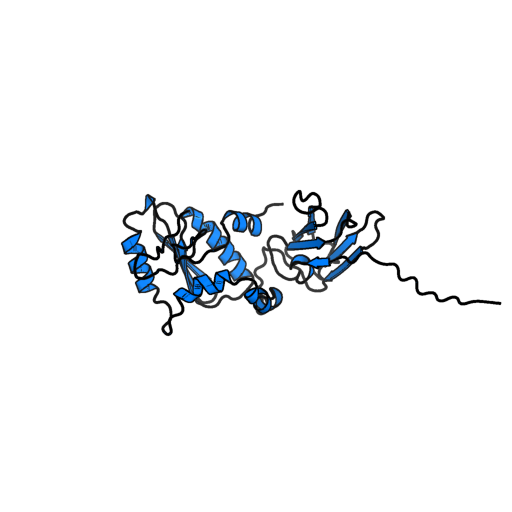1 C C . GLN A 1 158 ? -20.931 2.960 20.166 1.00 96.00 158 GLN A C 1
ATOM 1253 O O . GLN A 1 158 ? -21.307 4.131 20.117 1.00 96.00 158 GLN A O 1
ATOM 1258 N N . THR A 1 159 ? -20.693 2.340 21.321 1.00 96.69 159 THR A N 1
ATOM 1259 C CA . THR A 1 159 ? -20.926 2.967 22.629 1.00 96.69 159 THR A CA 1
ATOM 1260 C C . THR A 1 159 ? -20.127 4.262 22.795 1.00 96.69 159 THR A C 1
ATOM 1262 O O . THR A 1 159 ? -20.663 5.261 23.279 1.00 96.69 159 THR A O 1
ATOM 1265 N N . ARG A 1 160 ? -18.859 4.278 22.365 1.00 96.19 160 ARG A N 1
ATOM 1266 C CA . ARG A 1 160 ? -17.968 5.438 22.534 1.00 96.19 160 ARG A CA 1
ATOM 1267 C C . ARG A 1 160 ? -18.179 6.529 21.491 1.00 96.19 160 ARG A C 1
ATOM 1269 O O . ARG A 1 160 ? -18.070 7.707 21.827 1.00 96.19 160 ARG A O 1
ATOM 1276 N N . PHE A 1 161 ? -18.450 6.162 20.238 1.00 95.44 161 PHE A N 1
ATOM 1277 C CA . PHE A 1 161 ? -18.356 7.102 19.116 1.00 95.44 161 PHE A CA 1
ATOM 1278 C C . PHE A 1 161 ? -19.691 7.388 18.418 1.00 95.44 161 PHE A C 1
ATOM 1280 O O . PHE A 1 161 ? -19.861 8.490 17.895 1.00 95.44 161 PHE A O 1
ATOM 1287 N N . ALA A 1 162 ? -20.670 6.474 18.445 1.00 88.81 162 ALA A N 1
ATOM 1288 C CA . ALA A 1 162 ? -21.967 6.696 17.792 1.00 88.81 162 ALA A CA 1
ATOM 1289 C C . ALA A 1 162 ? -22.762 7.902 18.344 1.00 88.81 162 ALA A C 1
ATOM 1291 O O . ALA A 1 162 ? -23.381 8.601 17.536 1.00 88.81 162 ALA A O 1
ATOM 1292 N N . PRO A 1 163 ? -22.715 8.242 19.656 1.00 93.75 163 PRO A N 1
ATOM 1293 C CA . PRO A 1 163 ? -23.335 9.470 20.174 1.00 93.75 163 PRO A CA 1
ATOM 1294 C C . PRO A 1 163 ? -22.768 10.768 19.572 1.00 93.75 163 PRO A C 1
ATOM 1296 O O . PRO A 1 163 ? -23.376 11.831 19.688 1.00 93.75 163 PRO A O 1
ATOM 1299 N N . HIS A 1 164 ? -21.606 10.685 18.924 1.00 93.69 164 HIS A N 1
ATOM 1300 C CA . HIS A 1 164 ? -20.844 11.797 18.367 1.00 93.69 164 HIS A CA 1
ATOM 1301 C C . HIS A 1 164 ? -20.648 11.626 16.848 1.00 93.69 164 HIS A C 1
ATOM 1303 O O . HIS A 1 164 ? -19.577 11.904 16.310 1.00 93.69 164 HIS A O 1
ATOM 1309 N N . ASN A 1 165 ? -21.693 11.178 16.146 1.00 90.06 165 ASN A N 1
ATOM 1310 C CA . ASN A 1 165 ? -21.679 10.804 14.722 1.00 90.06 165 ASN A CA 1
ATOM 1311 C C . ASN A 1 165 ? -21.196 11.887 13.733 1.00 90.06 165 ASN A C 1
ATOM 1313 O O . ASN A 1 165 ? -20.810 11.560 12.614 1.00 90.06 165 ASN A O 1
ATOM 1317 N N . ARG A 1 166 ? -21.209 13.165 14.124 1.00 91.75 166 ARG A N 1
ATOM 1318 C CA . ARG A 1 166 ? -20.651 14.286 13.346 1.00 91.75 166 ARG A CA 1
ATOM 1319 C C . ARG A 1 166 ? -19.155 14.485 13.534 1.00 91.75 166 ARG A C 1
ATOM 1321 O O . ARG A 1 166 ? -18.523 15.118 12.698 1.00 91.75 166 ARG A O 1
ATOM 1328 N N . SER A 1 167 ? -18.621 14.011 14.653 1.00 92.06 167 SER A N 1
ATOM 1329 C CA . SER A 1 167 ? -17.218 14.172 15.037 1.00 92.06 167 SER A CA 1
ATOM 1330 C C . SER A 1 167 ? -16.397 12.934 14.712 1.00 92.06 167 SER A C 1
ATOM 1332 O O . SER A 1 167 ? -15.220 13.058 14.393 1.00 92.06 167 SER A O 1
ATOM 1334 N N . TYR A 1 168 ? -17.015 11.756 14.779 1.00 94.88 168 TYR A N 1
ATOM 1335 C CA . TYR A 1 168 ? -16.348 10.489 14.524 1.00 94.88 168 TYR A CA 1
ATOM 1336 C C . TYR A 1 168 ? -17.100 9.696 13.470 1.00 94.88 168 TYR A C 1
ATOM 1338 O O . TYR A 1 168 ? -18.332 9.638 13.450 1.00 94.88 168 TYR A O 1
ATOM 1346 N N . SER A 1 169 ? -16.339 9.076 12.581 1.00 96.25 169 SER A N 1
ATOM 1347 C CA . SER A 1 169 ? -16.852 8.131 11.604 1.00 96.25 169 SER A CA 1
ATOM 1348 C C . SER A 1 169 ? -15.840 7.009 11.433 1.00 96.25 169 SER A C 1
ATOM 1350 O O . SER A 1 169 ? -14.632 7.245 11.409 1.00 96.25 169 SER A O 1
ATOM 1352 N N . PHE A 1 170 ? -16.332 5.782 11.355 1.00 97.44 170 PHE A N 1
ATOM 1353 C CA . PHE A 1 170 ? -15.509 4.590 11.190 1.00 97.44 170 PHE A CA 1
ATOM 1354 C C . PHE A 1 170 ? -16.250 3.568 10.334 1.00 97.44 170 PHE A C 1
ATOM 1356 O O . PHE A 1 170 ? -17.476 3.608 10.228 1.00 97.44 170 PHE A O 1
ATOM 1363 N N . CYS A 1 171 ? -15.517 2.636 9.738 1.00 98.00 171 CYS A N 1
ATOM 1364 C CA . CYS A 1 171 ? -16.104 1.489 9.062 1.00 98.00 171 CYS A CA 1
ATOM 1365 C C . CYS A 1 171 ? -15.520 0.196 9.607 1.00 98.00 171 CYS A C 1
ATOM 1367 O O . CYS A 1 171 ? -14.317 0.089 9.834 1.00 98.00 171 CYS A O 1
ATOM 1369 N N . HIS A 1 172 ? -16.390 -0.784 9.784 1.00 98.31 172 HIS A N 1
ATOM 1370 C CA . HIS A 1 172 ? -16.035 -2.177 9.965 1.00 98.31 172 HIS A CA 1
ATOM 1371 C C . HIS A 1 172 ? -15.952 -2.839 8.597 1.00 98.31 172 HIS A C 1
ATOM 1373 O O . HIS A 1 172 ? -16.850 -2.671 7.770 1.00 98.31 172 HIS A O 1
ATOM 1379 N N . TYR A 1 173 ? -14.859 -3.549 8.370 1.00 98.56 173 TYR A N 1
ATOM 1380 C CA . TYR A 1 173 ? -14.600 -4.325 7.174 1.00 98.56 173 TYR A CA 1
ATOM 1381 C C . TYR A 1 173 ? -14.464 -5.792 7.552 1.00 98.56 173 TYR A C 1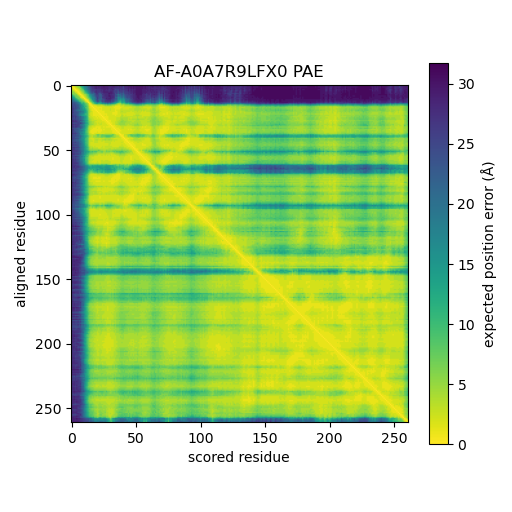
ATOM 1383 O O . TYR A 1 173 ? -13.833 -6.116 8.560 1.00 98.56 173 TYR A O 1
ATOM 1391 N N . GLN A 1 174 ? -14.991 -6.661 6.699 1.00 98.25 174 GLN A N 1
ATOM 1392 C CA . GLN A 1 174 ? -14.780 -8.100 6.767 1.00 98.25 174 GLN A CA 1
ATOM 1393 C C . GLN A 1 174 ? -14.295 -8.575 5.404 1.00 98.25 174 GLN A C 1
ATOM 1395 O O . GLN A 1 174 ? -14.887 -8.235 4.379 1.00 98.25 174 GLN A O 1
ATOM 1400 N N . ILE A 1 175 ? -13.213 -9.339 5.395 1.00 98.31 175 ILE A N 1
ATOM 1401 C CA . ILE A 1 175 ? -12.771 -10.101 4.237 1.00 98.31 175 ILE A CA 1
ATOM 1402 C C . ILE A 1 175 ? -13.182 -11.544 4.488 1.00 98.31 175 ILE A C 1
ATOM 1404 O O . ILE A 1 175 ? -12.775 -12.119 5.493 1.00 98.31 175 ILE A O 1
ATOM 1408 N N . VAL A 1 176 ? -14.010 -12.094 3.605 1.00 97.94 176 VAL A N 1
ATOM 1409 C CA . VAL A 1 176 ? -14.487 -13.482 3.673 1.00 97.94 176 VAL A CA 1
ATOM 1410 C C . VAL A 1 176 ? -14.409 -14.070 2.276 1.00 97.94 176 VAL A C 1
ATOM 1412 O O . VAL A 1 176 ? -14.907 -13.455 1.332 1.00 97.94 176 VAL A O 1
ATOM 1415 N N . ASP A 1 177 ? -13.741 -15.211 2.127 1.00 96.25 177 ASP A N 1
ATOM 1416 C CA . ASP A 1 177 ? -13.532 -15.885 0.841 1.00 96.25 177 ASP A CA 1
ATOM 1417 C C . ASP A 1 177 ? -12.946 -14.946 -0.236 1.00 96.25 177 ASP A C 1
ATOM 1419 O O . ASP A 1 177 ? -13.277 -15.007 -1.424 1.00 96.25 177 ASP A O 1
ATOM 1423 N N . ASN A 1 178 ? -12.036 -14.057 0.184 1.00 95.12 178 ASN A N 1
ATOM 1424 C CA . ASN A 1 178 ? -11.421 -13.032 -0.665 1.00 95.12 178 ASN A CA 1
ATOM 1425 C C . ASN A 1 178 ? -12.441 -12.055 -1.303 1.00 95.12 178 ASN A C 1
ATOM 1427 O O . ASN A 1 178 ? -12.235 -11.549 -2.414 1.00 95.12 178 ASN A O 1
ATOM 1431 N N . GLU A 1 179 ? -13.522 -11.758 -0.587 1.00 96.31 179 GLU A N 1
ATOM 1432 C CA . GLU A 1 179 ? -14.479 -10.695 -0.889 1.00 96.31 179 GLU A CA 1
ATOM 1433 C C . GLU A 1 179 ? -14.574 -9.715 0.284 1.00 96.31 179 GLU A C 1
ATOM 1435 O O . GLU A 1 179 ? -14.520 -10.117 1.443 1.00 96.31 179 GLU A O 1
ATOM 1440 N N . ALA A 1 180 ? -14.693 -8.418 -0.016 1.00 97.62 180 ALA A N 1
ATOM 1441 C CA . ALA A 1 180 ? -14.788 -7.374 1.000 1.00 97.62 180 ALA A CA 1
ATOM 1442 C C . ALA A 1 180 ? -16.240 -6.976 1.273 1.00 97.62 180 ALA A C 1
ATOM 1444 O O . ALA A 1 180 ? -16.967 -6.556 0.370 1.00 97.62 180 ALA A O 1
ATOM 1445 N N . TYR A 1 181 ? -16.602 -6.996 2.548 1.00 98.12 181 TYR A N 1
ATOM 1446 C CA . TYR A 1 181 ? -17.853 -6.502 3.102 1.00 98.12 181 TYR A CA 1
ATOM 1447 C C . TYR A 1 181 ? -17.550 -5.308 4.004 1.00 98.12 181 TYR A C 1
ATOM 1449 O O . TYR A 1 181 ? -16.495 -5.248 4.638 1.00 98.12 181 TYR A O 1
ATOM 1457 N N . LYS A 1 182 ? -18.456 -4.328 4.045 1.00 97.19 182 LYS A N 1
ATOM 1458 C CA . LYS A 1 182 ? -18.256 -3.096 4.811 1.00 97.19 182 LYS A CA 1
ATOM 1459 C C . LYS A 1 182 ? -19.553 -2.585 5.411 1.00 97.19 182 LYS A C 1
ATOM 1461 O O . LYS A 1 182 ? -20.560 -2.481 4.712 1.00 97.19 182 LYS A O 1
ATOM 1466 N N . GLN A 1 183 ? -19.472 -2.122 6.653 1.00 97.44 183 GLN A N 1
ATOM 1467 C CA . GLN A 1 183 ? -20.502 -1.316 7.296 1.00 97.44 183 GLN A CA 1
ATOM 1468 C C . GLN A 1 183 ? -19.875 -0.090 7.963 1.00 97.44 183 GLN A C 1
ATOM 1470 O O . GLN A 1 183 ? -18.931 -0.208 8.738 1.00 97.44 183 GLN A O 1
ATOM 1475 N N . CYS A 1 184 ? -20.403 1.098 7.667 1.00 97.19 184 CYS A N 1
ATOM 1476 C CA . CYS A 1 184 ? -19.892 2.358 8.204 1.00 97.19 184 CYS A CA 1
ATOM 1477 C C . CYS A 1 184 ? -20.856 2.992 9.207 1.00 97.19 184 CYS A C 1
ATOM 1479 O O . CYS A 1 184 ? -22.073 2.864 9.086 1.00 97.19 184 CYS A O 1
ATOM 1481 N N . TYR A 1 185 ? -20.287 3.719 10.163 1.00 96.25 185 TYR A N 1
ATOM 1482 C CA . TYR A 1 185 ? -20.974 4.375 11.265 1.00 96.25 185 TYR A CA 1
ATOM 1483 C C . TYR A 1 185 ? -20.520 5.838 11.327 1.00 96.25 185 TYR A C 1
ATOM 1485 O O . TYR A 1 185 ? -19.320 6.108 11.289 1.00 96.25 185 TYR A O 1
ATOM 1493 N N . GLY A 1 186 ? -21.470 6.772 11.428 1.00 95.06 186 GLY A N 1
ATOM 1494 C CA . GLY A 1 186 ? -21.212 8.219 11.427 1.00 95.06 186 GLY A CA 1
ATOM 1495 C C . GLY A 1 186 ? -21.879 8.960 10.260 1.00 95.06 186 GLY A C 1
ATOM 1496 O O . GLY A 1 186 ? -22.469 8.341 9.378 1.00 95.06 186 GLY A O 1
ATOM 1497 N N . GLU A 1 187 ? -21.819 10.294 10.275 1.00 94.75 187 GLU A N 1
ATOM 1498 C CA . GLU A 1 187 ? -22.399 11.157 9.230 1.00 94.75 187 GLU A CA 1
ATOM 1499 C C . GLU A 1 187 ? -21.467 11.291 8.011 1.00 94.75 187 GLU A C 1
ATOM 1501 O O . GLU A 1 187 ? -21.936 11.334 6.873 1.00 94.75 187 GLU A O 1
ATOM 1506 N N . TYR A 1 188 ? -20.145 11.300 8.225 1.00 93.81 188 TYR A N 1
ATOM 1507 C CA . TYR A 1 188 ? -19.152 11.587 7.185 1.00 93.81 188 TYR A CA 1
ATOM 1508 C C . TYR A 1 188 ? -18.289 10.363 6.871 1.00 93.81 188 TYR A C 1
ATOM 1510 O O . TYR A 1 188 ? -17.209 10.173 7.422 1.00 93.81 188 TYR A O 1
ATOM 1518 N N . VAL A 1 189 ? -18.754 9.537 5.931 1.00 95.88 189 VAL A N 1
ATOM 1519 C CA . VAL A 1 189 ? -18.109 8.250 5.599 1.00 95.88 189 VAL A CA 1
ATOM 1520 C C . VAL A 1 189 ? -17.355 8.239 4.263 1.00 95.88 189 VAL A C 1
ATOM 1522 O O . VAL A 1 189 ? -16.839 7.204 3.852 1.00 95.88 189 VAL A O 1
ATOM 1525 N N . GLY A 1 190 ? -17.260 9.382 3.574 1.00 93.62 190 GLY A N 1
ATOM 1526 C CA . GLY A 1 190 ? -16.660 9.474 2.233 1.00 93.62 190 GLY A CA 1
ATOM 1527 C C . GLY A 1 190 ? -15.186 9.055 2.171 1.00 93.62 190 GLY A C 1
ATOM 1528 O O . GLY A 1 190 ? -14.757 8.467 1.182 1.00 93.62 190 GLY A O 1
ATOM 1529 N N . PHE A 1 191 ? -14.430 9.261 3.253 1.00 92.75 191 PHE A N 1
ATOM 1530 C CA . PHE A 1 191 ? -13.022 8.856 3.352 1.00 92.75 191 PHE A CA 1
ATOM 1531 C C . PHE A 1 191 ? -12.816 7.334 3.330 1.00 92.75 191 PHE A C 1
ATOM 1533 O O . PHE A 1 191 ? -11.705 6.874 3.068 1.00 92.75 191 PHE A O 1
ATOM 1540 N N . ALA A 1 192 ? -13.876 6.538 3.512 1.00 95.50 192 ALA A N 1
ATOM 1541 C CA . ALA A 1 192 ? -13.808 5.087 3.355 1.00 95.50 192 ALA A CA 1
ATOM 1542 C C . ALA A 1 192 ? -13.331 4.669 1.955 1.00 95.50 192 ALA A C 1
ATOM 1544 O O . ALA A 1 192 ? -12.736 3.603 1.817 1.00 95.50 192 ALA A O 1
ATOM 1545 N N . GLN A 1 193 ? -13.519 5.523 0.939 1.00 94.62 193 GLN A N 1
ATOM 1546 C CA . GLN A 1 193 ? -13.066 5.261 -0.427 1.00 94.62 193 GLN A CA 1
ATOM 1547 C C . GLN A 1 193 ? -11.573 4.904 -0.509 1.00 94.62 193 GLN A C 1
ATOM 1549 O O . GLN A 1 193 ? -11.188 4.095 -1.342 1.00 94.62 193 GLN A O 1
ATOM 1554 N N . PHE A 1 194 ? -10.720 5.466 0.357 1.00 93.75 194 PHE A N 1
ATOM 1555 C CA . PHE A 1 194 ? -9.280 5.201 0.301 1.00 93.75 194 PHE A CA 1
ATOM 1556 C C . PHE A 1 194 ? -8.948 3.774 0.748 1.00 93.75 194 PHE A C 1
ATOM 1558 O O . PHE A 1 194 ? -8.147 3.099 0.106 1.00 93.75 194 PHE A O 1
ATOM 1565 N N . ILE A 1 195 ? -9.616 3.284 1.795 1.00 95.56 195 ILE A N 1
ATOM 1566 C CA . ILE A 1 195 ? -9.512 1.882 2.216 1.00 95.56 195 ILE A CA 1
ATOM 1567 C C . ILE A 1 195 ? -10.131 0.964 1.160 1.00 95.56 195 ILE A C 1
ATOM 1569 O O . ILE A 1 195 ? -9.540 -0.063 0.830 1.00 95.56 195 ILE A O 1
ATOM 1573 N N . ASP A 1 196 ? -11.274 1.353 0.585 1.00 95.62 196 ASP A N 1
ATOM 1574 C CA . ASP A 1 196 ? -11.929 0.583 -0.475 1.00 95.62 196 ASP A CA 1
ATOM 1575 C C . ASP A 1 196 ? -10.987 0.355 -1.665 1.00 95.62 196 ASP A C 1
ATOM 1577 O O . ASP A 1 196 ? -10.889 -0.764 -2.160 1.00 95.62 196 ASP A O 1
ATOM 1581 N N . GLU A 1 197 ? -10.273 1.387 -2.123 1.00 92.75 197 GLU A N 1
ATOM 1582 C CA . GLU A 1 197 ? -9.332 1.260 -3.241 1.00 92.75 197 GLU A CA 1
ATOM 1583 C C . GLU A 1 197 ? -8.114 0.390 -2.892 1.00 92.75 197 GLU A C 1
ATOM 1585 O O . GLU A 1 197 ? -7.676 -0.400 -3.733 1.00 92.75 197 GLU A O 1
ATOM 1590 N N . ILE A 1 198 ? -7.606 0.452 -1.652 1.00 93.44 198 ILE A N 1
ATOM 1591 C CA . ILE A 1 198 ? -6.552 -0.465 -1.181 1.00 93.44 198 ILE A CA 1
ATOM 1592 C C . ILE A 1 198 ? -7.046 -1.912 -1.255 1.00 93.44 198 ILE A C 1
ATOM 1594 O O . ILE A 1 198 ? -6.383 -2.760 -1.857 1.00 93.44 198 ILE A O 1
ATOM 1598 N N . LEU A 1 199 ? -8.217 -2.197 -0.678 1.00 95.44 199 LEU A N 1
ATOM 1599 C CA . LEU A 1 199 ? -8.780 -3.545 -0.653 1.00 95.44 199 LEU A CA 1
ATOM 1600 C C . LEU A 1 199 ? -9.078 -4.057 -2.064 1.00 95.44 199 LEU A C 1
ATOM 1602 O O . LEU A 1 199 ? -8.680 -5.170 -2.396 1.00 95.44 199 LEU A O 1
ATOM 1606 N N . LYS A 1 200 ? -9.702 -3.244 -2.925 1.00 93.19 200 LYS A N 1
ATOM 1607 C CA . LYS A 1 200 ? -9.961 -3.605 -4.329 1.00 93.19 200 LYS A CA 1
ATOM 1608 C C . LYS A 1 200 ? -8.670 -3.961 -5.062 1.00 93.19 200 LYS A C 1
ATOM 1610 O O . LYS A 1 200 ? -8.623 -4.979 -5.751 1.00 93.19 200 LYS A O 1
ATOM 1615 N N . SER A 1 201 ? -7.625 -3.150 -4.890 1.00 92.50 201 SER A N 1
ATOM 1616 C CA . SER A 1 201 ? -6.321 -3.387 -5.509 1.00 92.50 201 SER A CA 1
ATOM 1617 C C . SER A 1 201 ? -5.694 -4.697 -5.018 1.00 92.50 201 SER A C 1
ATOM 1619 O O . SER A 1 201 ? -5.238 -5.498 -5.833 1.00 92.50 201 SER A O 1
ATOM 1621 N N . LEU A 1 202 ? -5.715 -4.969 -3.708 1.00 93.38 202 LEU A N 1
ATOM 1622 C CA . LEU A 1 202 ? -5.164 -6.203 -3.136 1.00 93.38 202 LEU A CA 1
ATOM 1623 C C . LEU A 1 202 ? -5.957 -7.451 -3.559 1.00 93.38 202 LEU A C 1
ATOM 1625 O O . LEU A 1 202 ? -5.360 -8.405 -4.056 1.00 93.38 202 LEU A O 1
ATOM 1629 N N . LEU A 1 203 ? -7.288 -7.435 -3.441 1.00 95.19 203 LEU A N 1
ATOM 1630 C CA . LEU A 1 203 ? -8.167 -8.577 -3.745 1.00 95.19 203 LEU A CA 1
ATOM 1631 C C . LEU A 1 203 ? -8.152 -8.991 -5.227 1.00 95.19 203 LEU A C 1
ATOM 1633 O O . LEU A 1 203 ? -8.463 -10.141 -5.562 1.00 95.19 203 LEU A O 1
ATOM 1637 N N . ALA A 1 204 ? -7.790 -8.067 -6.123 1.00 93.69 204 ALA A N 1
ATOM 1638 C CA . ALA A 1 204 ? -7.593 -8.347 -7.543 1.00 93.69 204 ALA A CA 1
ATOM 1639 C C . ALA A 1 204 ? -6.259 -9.063 -7.837 1.00 93.69 204 ALA A C 1
ATOM 1641 O O . ALA A 1 204 ? -6.142 -9.724 -8.870 1.00 93.69 204 ALA A O 1
ATOM 1642 N N . LYS A 1 205 ? -5.263 -8.949 -6.947 1.00 92.62 205 LYS A N 1
ATOM 1643 C CA . LYS A 1 205 ? -3.859 -9.331 -7.201 1.00 92.62 205 LYS A CA 1
ATOM 1644 C C . LYS A 1 205 ? -3.346 -10.462 -6.329 1.00 92.62 205 LYS A C 1
ATOM 1646 O O . LYS A 1 205 ? -2.407 -11.152 -6.716 1.00 92.62 205 LYS A O 1
ATOM 1651 N N . THR A 1 206 ? -3.940 -10.661 -5.164 1.00 93.00 206 THR A N 1
ATOM 1652 C CA . THR A 1 206 ? -3.577 -11.719 -4.225 1.00 93.00 206 THR A CA 1
ATOM 1653 C C . THR A 1 206 ? -4.832 -12.299 -3.586 1.00 93.00 206 THR A C 1
ATOM 1655 O O . THR A 1 206 ? -5.913 -11.723 -3.691 1.00 93.00 206 THR A O 1
ATOM 1658 N N . SER A 1 207 ? -4.686 -13.466 -2.962 1.00 93.06 207 SER A N 1
ATOM 1659 C CA . SER A 1 207 ? -5.710 -14.009 -2.070 1.00 93.06 207 SER A CA 1
ATOM 1660 C C . SER A 1 207 ? -5.402 -13.558 -0.647 1.00 93.06 207 SER A C 1
ATOM 1662 O O . SER A 1 207 ? -4.329 -13.863 -0.125 1.00 93.06 207 SER A O 1
ATOM 1664 N N . LEU A 1 208 ? -6.306 -12.789 -0.053 1.00 94.25 208 LEU A N 1
ATOM 1665 C CA . LEU A 1 208 ? -6.249 -12.422 1.354 1.00 94.25 208 LEU A CA 1
ATOM 1666 C C . LEU A 1 208 ? -6.944 -13.506 2.195 1.00 94.25 208 LEU A C 1
ATOM 1668 O O . LEU A 1 208 ? -7.913 -14.098 1.716 1.00 94.25 208 LEU A O 1
ATOM 1672 N N . PRO A 1 209 ? -6.453 -13.792 3.415 1.00 95.00 209 PRO A N 1
ATOM 1673 C CA . PRO A 1 209 ? -7.168 -14.661 4.342 1.00 95.00 209 PRO A CA 1
ATOM 1674 C C . PRO A 1 209 ? -8.466 -13.996 4.811 1.00 95.00 209 PRO A C 1
ATOM 1676 O O . PRO A 1 209 ? -8.670 -12.800 4.593 1.00 95.00 209 PRO A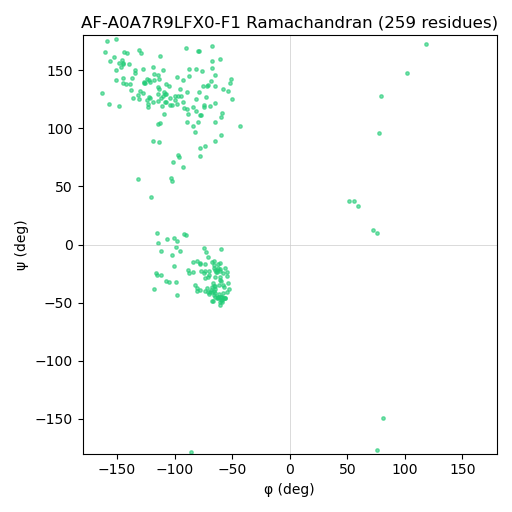 O 1
ATOM 1679 N N . ASP A 1 210 ? -9.302 -14.757 5.508 1.00 96.94 210 ASP A N 1
ATOM 1680 C CA . ASP A 1 210 ? -10.466 -14.193 6.181 1.00 96.94 210 ASP A CA 1
ATOM 1681 C C . ASP A 1 210 ? -10.018 -13.405 7.416 1.00 96.94 210 ASP A C 1
ATOM 1683 O O . ASP A 1 210 ? -9.270 -13.915 8.256 1.00 96.94 210 ASP A O 1
ATOM 1687 N N . PHE A 1 211 ? -10.445 -12.148 7.518 1.00 95.94 211 PHE A N 1
ATOM 1688 C CA . PHE A 1 211 ? -10.181 -11.300 8.680 1.00 95.94 211 PHE A CA 1
ATOM 1689 C C . PHE A 1 211 ? -11.151 -10.127 8.743 1.00 95.94 211 PHE A C 1
ATOM 1691 O O . PHE A 1 211 ? -11.801 -9.762 7.766 1.00 95.94 211 PHE A O 1
ATOM 1698 N N . GLU A 1 212 ? -11.188 -9.485 9.902 1.00 97.19 212 GLU A N 1
ATOM 1699 C CA . GLU A 1 212 ? -12.006 -8.309 10.146 1.00 97.19 212 GLU A CA 1
ATOM 1700 C C . GLU A 1 212 ? -11.147 -7.182 10.700 1.00 97.19 212 GLU A C 1
ATOM 1702 O O . GLU A 1 212 ? -10.125 -7.417 11.351 1.00 97.19 212 GLU A O 1
ATOM 1707 N N . PHE A 1 213 ? -11.548 -5.945 10.432 1.00 97.75 213 PHE A N 1
ATOM 1708 C CA . PHE A 1 213 ? -10.899 -4.779 11.011 1.00 97.75 213 PHE A CA 1
ATOM 1709 C C . PHE A 1 213 ? -11.825 -3.571 11.051 1.00 97.75 213 PHE A C 1
ATOM 1711 O O . PHE A 1 213 ? -12.786 -3.457 10.292 1.00 97.75 213 PHE A O 1
ATOM 1718 N N . VAL A 1 214 ? -11.510 -2.634 11.941 1.00 98.12 214 VAL A N 1
ATOM 1719 C CA . VAL A 1 214 ? -12.165 -1.329 11.996 1.00 98.12 214 VAL A CA 1
ATOM 1720 C C . VAL A 1 214 ? -11.188 -0.275 11.503 1.00 98.12 214 VAL A C 1
ATOM 1722 O O . VAL A 1 214 ? -10.058 -0.202 11.978 1.00 98.12 214 VAL A O 1
ATOM 1725 N N . SER A 1 215 ? -11.631 0.562 10.574 1.00 97.69 215 SER A N 1
ATOM 1726 C CA . SER A 1 215 ? -10.882 1.722 10.105 1.00 97.69 215 SER A CA 1
ATOM 1727 C C . SER A 1 215 ? -11.570 3.006 10.545 1.00 97.69 215 SER A C 1
ATOM 1729 O O . SER A 1 215 ? -12.756 3.222 10.285 1.00 97.69 215 SER A O 1
ATOM 1731 N N . ASN A 1 216 ? -10.805 3.860 11.211 1.00 97.31 216 ASN A N 1
ATOM 1732 C CA . ASN A 1 216 ? -11.163 5.237 11.487 1.00 97.31 216 ASN A CA 1
ATOM 1733 C C . ASN A 1 216 ? -11.091 6.068 10.201 1.00 97.31 216 ASN A C 1
ATOM 1735 O O . ASN A 1 216 ? -10.130 5.971 9.438 1.00 97.31 216 ASN A O 1
ATOM 1739 N N . LEU A 1 217 ? -12.096 6.911 9.984 1.00 95.56 217 LEU A N 1
ATOM 1740 C CA . LEU A 1 217 ? -12.159 7.803 8.828 1.00 95.56 217 LEU A CA 1
ATOM 1741 C C . LEU A 1 217 ? -11.788 9.252 9.157 1.00 95.56 217 LEU A C 1
ATOM 1743 O O . LEU A 1 217 ? -11.689 10.060 8.239 1.00 95.56 217 LEU A O 1
ATOM 1747 N N . GLY A 1 218 ? -11.633 9.588 10.439 1.00 92.62 218 GLY A N 1
ATOM 1748 C CA . GLY A 1 218 ? -11.271 10.927 10.889 1.00 92.62 218 GLY A CA 1
ATOM 1749 C C . GLY A 1 218 ? -9.762 11.150 11.003 1.00 92.62 218 GLY A C 1
ATOM 1750 O O . GLY A 1 218 ? -8.963 10.215 10.984 1.00 92.62 218 GLY A O 1
ATOM 1751 N N . ASP A 1 219 ? -9.392 12.415 11.195 1.00 88.50 219 ASP A N 1
ATOM 1752 C CA . ASP A 1 219 ? -7.993 12.854 11.302 1.00 88.50 219 ASP A CA 1
ATOM 1753 C C . ASP A 1 219 ? -7.355 12.567 12.666 1.00 88.50 219 ASP A C 1
ATOM 1755 O O . ASP A 1 219 ? -6.138 12.658 12.801 1.00 88.50 219 ASP A O 1
ATOM 1759 N N . TRP A 1 220 ? -8.158 12.274 13.694 1.00 91.62 220 TRP A N 1
ATOM 1760 C CA . TRP A 1 220 ? -7.685 12.018 15.056 1.00 91.62 220 TRP A CA 1
ATOM 1761 C C . TRP A 1 220 ? -7.795 10.530 15.406 1.00 91.62 220 TRP A C 1
ATOM 1763 O O . TRP A 1 220 ? -8.824 9.926 15.096 1.00 91.62 220 TRP A O 1
ATOM 1773 N N . PRO A 1 221 ? -6.790 9.943 16.085 1.00 95.81 221 PRO A N 1
ATOM 1774 C CA . PRO A 1 221 ? -6.828 8.549 16.515 1.00 95.81 221 PRO A CA 1
ATOM 1775 C C . PRO A 1 221 ? -7.899 8.335 17.597 1.00 95.81 221 PRO A C 1
ATOM 1777 O O . PRO A 1 221 ? -8.235 9.256 18.349 1.00 95.81 221 PRO A O 1
ATOM 1780 N N . LEU A 1 222 ? -8.443 7.119 17.679 1.00 96.19 222 LEU A N 1
ATOM 1781 C CA . LEU A 1 222 ? -9.633 6.815 18.484 1.00 96.19 222 LEU A CA 1
ATOM 1782 C C . LEU A 1 222 ? -9.333 6.006 19.752 1.00 96.19 222 LEU A C 1
ATOM 1784 O O . LEU A 1 222 ? -10.015 6.162 20.768 1.00 96.19 222 LEU A O 1
ATOM 1788 N N . SER A 1 223 ? -8.322 5.140 19.738 1.00 96.81 223 SER A N 1
ATOM 1789 C CA . SER A 1 223 ? -8.070 4.180 20.814 1.00 96.81 223 SER A CA 1
ATOM 1790 C C . SER A 1 223 ? -7.091 4.710 21.871 1.00 96.81 223 SER A C 1
ATOM 1792 O O . SER A 1 223 ? -5.995 4.169 22.059 1.00 96.81 223 SER A O 1
ATOM 1794 N N . ASP A 1 224 ? -7.505 5.734 22.616 1.00 96.06 224 ASP A N 1
ATOM 1795 C CA . ASP A 1 224 ? -6.737 6.333 23.719 1.00 96.06 224 ASP A CA 1
ATOM 1796 C C . ASP A 1 224 ? -6.286 5.297 24.773 1.00 96.06 224 ASP A C 1
ATOM 1798 O O . ASP A 1 224 ? -7.082 4.491 25.261 1.00 96.06 224 ASP A O 1
ATOM 1802 N N . LYS A 1 225 ? -5.007 5.325 25.171 1.00 95.56 225 LYS A N 1
ATOM 1803 C CA . LYS A 1 225 ? -4.422 4.388 26.153 1.00 95.56 225 LYS A CA 1
ATOM 1804 C C . LYS A 1 225 ? -5.028 4.471 27.548 1.00 95.56 225 LYS A C 1
ATOM 1806 O O . LYS A 1 225 ? -4.936 3.487 28.296 1.00 95.56 225 LYS A O 1
ATOM 1811 N N . ARG A 1 226 ? -5.625 5.611 27.896 1.00 95.81 226 ARG A N 1
ATOM 1812 C CA . ARG A 1 226 ? -6.294 5.858 29.179 1.00 95.81 226 ARG A CA 1
ATOM 1813 C C . ARG A 1 226 ? -7.646 5.151 29.256 1.00 95.81 226 ARG A C 1
ATOM 1815 O O . ARG A 1 226 ? -8.091 4.829 30.355 1.00 95.81 226 ARG A O 1
ATOM 1822 N N . THR A 1 227 ? -8.264 4.866 28.112 1.00 95.00 227 THR A N 1
ATOM 1823 C CA . THR A 1 227 ? -9.579 4.228 28.028 1.00 95.00 227 THR A CA 1
ATOM 1824 C C . THR A 1 227 ? -9.425 2.720 27.843 1.00 95.00 227 THR A C 1
ATOM 1826 O O . THR A 1 227 ? -8.620 2.251 27.038 1.00 95.00 227 THR A O 1
ATOM 1829 N N . LYS A 1 228 ? -10.188 1.935 28.609 1.00 93.62 228 LYS A N 1
ATOM 1830 C CA . LYS A 1 228 ? -10.198 0.467 28.534 1.00 93.62 228 LYS A CA 1
ATOM 1831 C C . LYS A 1 228 ? -11.587 -0.045 28.128 1.00 93.62 228 LYS A C 1
ATOM 1833 O O . LYS A 1 228 ? -12.562 0.567 28.550 1.00 93.62 228 LYS A O 1
ATOM 1838 N N . PRO A 1 229 ? -11.677 -1.165 27.380 1.00 93.00 229 PRO A N 1
ATOM 1839 C CA . PRO A 1 229 ? -10.568 -1.881 26.725 1.00 93.00 229 PRO A CA 1
ATOM 1840 C C . PRO A 1 229 ? -9.922 -1.082 25.569 1.00 93.00 229 PRO A C 1
ATOM 1842 O O . PRO A 1 229 ? -10.566 -0.164 25.044 1.00 93.00 229 PRO A O 1
ATOM 1845 N N . PRO A 1 230 ? -8.656 -1.391 25.198 1.00 94.94 230 PRO A N 1
ATOM 1846 C CA . PRO A 1 230 ? -8.045 -0.869 23.974 1.00 94.94 230 PRO A CA 1
ATOM 1847 C C . PRO A 1 230 ? -8.784 -1.414 22.744 1.00 94.94 230 PRO A C 1
ATOM 1849 O O . PRO A 1 230 ? -9.251 -2.551 22.767 1.00 94.94 230 PRO A O 1
ATOM 1852 N N . LEU A 1 231 ? -8.879 -0.615 21.682 1.00 96.81 231 LEU A N 1
ATOM 1853 C CA . LEU A 1 231 ? -9.614 -0.957 20.464 1.00 96.81 231 LEU A CA 1
ATOM 1854 C C . LEU A 1 231 ? -8.642 -1.093 19.275 1.00 96.81 231 LEU A C 1
ATOM 1856 O O . LEU A 1 231 ? -7.839 -0.183 19.058 1.00 96.81 231 LEU A O 1
ATOM 1860 N N . PRO A 1 232 ? -8.694 -2.198 18.505 1.00 96.62 232 PRO A N 1
ATOM 1861 C CA . PRO A 1 232 ? -7.833 -2.423 17.342 1.00 96.62 232 PRO A CA 1
ATOM 1862 C C . PRO A 1 232 ? -8.343 -1.623 16.136 1.00 96.62 232 PRO A C 1
ATOM 1864 O O . PRO A 1 232 ? -8.993 -2.153 15.236 1.00 96.62 232 PRO A O 1
ATOM 1867 N N . VAL A 1 233 ? -8.087 -0.316 16.152 1.00 97.69 233 VAL A N 1
ATOM 1868 C CA . VAL A 1 233 ? -8.552 0.622 15.124 1.00 97.69 233 VAL A CA 1
ATOM 1869 C C . VAL A 1 233 ? -7.398 0.999 14.208 1.00 97.69 233 VAL A C 1
ATOM 1871 O O . VAL A 1 233 ? -6.367 1.477 14.678 1.00 97.69 233 VAL A O 1
ATOM 1874 N N . PHE A 1 234 ? -7.582 0.820 12.904 1.00 97.69 234 PHE A N 1
ATOM 1875 C CA . PHE A 1 234 ? -6.660 1.308 11.887 1.00 97.69 234 PHE A CA 1
ATOM 1876 C C . PHE A 1 234 ? -6.925 2.791 11.615 1.00 97.69 234 PHE A C 1
ATOM 1878 O O . PHE A 1 234 ? -8.052 3.163 11.279 1.00 97.69 234 PHE A O 1
ATOM 1885 N N . SER A 1 235 ? -5.896 3.628 11.736 1.00 96.81 235 SER A N 1
ATOM 1886 C CA . SER A 1 235 ? -6.004 5.088 11.614 1.00 96.81 235 SER A CA 1
ATOM 1887 C C . SER A 1 235 ? -4.891 5.666 10.739 1.00 96.81 235 SER A C 1
ATOM 1889 O O . SER A 1 235 ? -3.769 5.163 10.712 1.00 96.81 235 SER A O 1
ATOM 1891 N N . TRP A 1 236 ? -5.185 6.774 10.056 1.00 94.44 236 TRP A N 1
ATOM 1892 C CA . TRP A 1 236 ? -4.219 7.513 9.225 1.00 94.44 236 TRP A CA 1
ATOM 1893 C C . TRP A 1 236 ? -3.081 8.148 10.028 1.00 94.44 236 TRP A C 1
ATOM 1895 O O . TRP A 1 236 ? -2.057 8.547 9.476 1.00 94.44 236 TRP A O 1
ATOM 1905 N N . CYS A 1 237 ? -3.276 8.281 11.335 1.00 92.00 237 CYS A N 1
ATOM 1906 C CA . CYS A 1 237 ? -2.328 8.871 12.256 1.00 92.00 237 CYS A CA 1
ATOM 1907 C C . CYS A 1 237 ? -2.366 8.137 13.602 1.00 92.00 237 CYS A C 1
ATOM 1909 O O . CYS A 1 237 ? -3.292 7.386 13.913 1.00 92.00 237 CYS A O 1
ATOM 1911 N N . GLY A 1 238 ? -1.346 8.383 14.418 1.00 90.69 238 GLY A N 1
ATOM 1912 C CA . GLY A 1 238 ? -1.240 7.845 15.766 1.00 90.69 238 GLY A CA 1
ATOM 1913 C C . GLY A 1 238 ? -0.284 8.675 16.613 1.00 90.69 238 GLY A C 1
ATOM 1914 O O . GLY A 1 238 ? 0.363 9.608 16.135 1.00 90.69 238 GLY A O 1
ATOM 1915 N N . SER A 1 239 ? -0.189 8.344 17.897 1.00 91.38 239 SER A N 1
ATOM 1916 C CA . SER A 1 239 ? 0.784 8.950 18.806 1.00 91.38 239 SER A CA 1
ATOM 1917 C C . SER A 1 239 ? 1.173 7.964 19.910 1.00 91.38 239 SER A C 1
ATOM 1919 O O . SER A 1 239 ? 0.621 6.869 20.017 1.00 91.38 239 SER A O 1
ATOM 1921 N N . LYS A 1 240 ? 2.108 8.358 20.782 1.00 92.44 240 LYS A N 1
ATOM 1922 C CA . LYS A 1 240 ? 2.487 7.552 21.953 1.00 92.44 240 LYS A CA 1
ATOM 1923 C C . LYS A 1 240 ? 1.335 7.344 22.941 1.00 92.44 240 LYS A C 1
ATOM 1925 O O . LYS A 1 240 ? 1.426 6.412 23.739 1.00 92.44 240 LYS A O 1
ATOM 1930 N N . ASP A 1 241 ? 0.274 8.139 22.860 1.00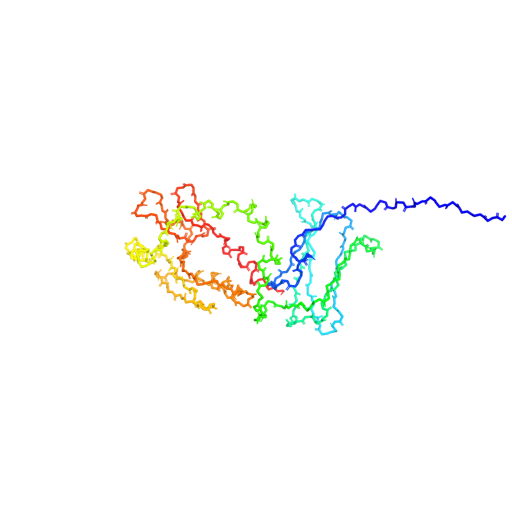 95.69 241 ASP A N 1
ATOM 1931 C CA . ASP A 1 241 ? -0.873 8.102 23.772 1.00 95.69 241 ASP A CA 1
ATOM 1932 C C . ASP A 1 241 ? -2.042 7.254 23.243 1.00 95.69 241 ASP A C 1
ATOM 1934 O O . ASP A 1 241 ? -2.996 7.000 23.976 1.00 95.69 241 ASP A O 1
ATOM 1938 N N . PHE A 1 242 ? -1.951 6.753 22.007 1.00 96.50 242 PHE A N 1
ATOM 1939 C CA . PHE A 1 242 ? -3.004 5.976 21.348 1.00 96.50 242 PHE A CA 1
ATOM 1940 C C . PHE A 1 242 ? -2.531 4.563 20.998 1.00 96.50 242 PHE A C 1
ATOM 1942 O O . PHE A 1 242 ? -1.333 4.307 20.859 1.00 96.50 242 PHE A O 1
ATOM 1949 N N . ASN A 1 243 ? -3.477 3.628 20.925 1.00 96.44 243 ASN A N 1
ATOM 1950 C CA . ASN A 1 243 ? -3.227 2.235 20.544 1.00 96.44 243 ASN A CA 1
ATOM 1951 C C . ASN A 1 243 ? -3.551 1.949 19.076 1.00 96.44 243 ASN A C 1
ATOM 1953 O O . ASN A 1 243 ? -3.365 0.810 18.660 1.00 96.44 243 ASN A O 1
ATO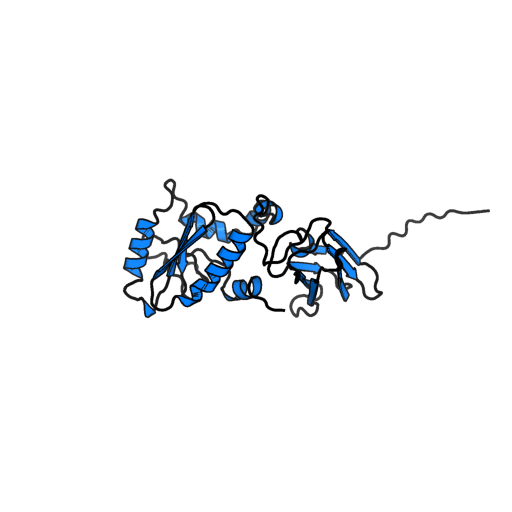M 1957 N N . ASP A 1 244 ? -4.048 2.942 18.336 1.00 97.31 244 ASP A N 1
ATOM 1958 C CA . ASP A 1 244 ? -4.386 2.822 16.923 1.00 97.31 244 ASP A CA 1
ATOM 1959 C C . ASP A 1 244 ? -3.228 2.236 16.108 1.00 97.31 244 ASP A C 1
ATOM 1961 O O . ASP A 1 244 ? -2.055 2.530 16.353 1.00 97.31 244 ASP A O 1
ATOM 1965 N N . ILE A 1 245 ? -3.590 1.412 15.130 1.00 96.69 245 ILE A N 1
ATOM 1966 C CA . ILE A 1 245 ? -2.677 0.780 14.187 1.00 96.69 245 ILE A CA 1
ATOM 1967 C C . ILE A 1 245 ? -2.518 1.735 13.011 1.00 96.69 245 ILE A C 1
ATOM 1969 O O . ILE A 1 245 ? -3.473 2.002 12.277 1.00 96.69 245 ILE A O 1
ATOM 1973 N N . VAL A 1 246 ? -1.324 2.299 12.854 1.00 95.06 246 VAL A N 1
ATOM 1974 C CA . VAL A 1 246 ? -1.111 3.344 11.851 1.00 95.06 246 VAL A CA 1
ATOM 1975 C C . VAL A 1 246 ? -0.965 2.729 10.463 1.00 95.06 246 VAL A C 1
ATOM 1977 O O . VAL A 1 246 ? -0.168 1.814 10.255 1.00 95.06 246 VAL A O 1
ATOM 1980 N N . ILE A 1 247 ? -1.705 3.276 9.501 1.00 93.38 247 ILE A N 1
ATOM 1981 C CA . ILE A 1 247 ? -1.615 2.926 8.076 1.00 93.38 247 ILE A CA 1
ATOM 1982 C C . ILE A 1 247 ? -1.059 4.093 7.256 1.00 93.38 247 ILE A C 1
ATOM 1984 O O . ILE A 1 247 ? -1.082 5.233 7.727 1.00 93.38 247 ILE A O 1
ATOM 1988 N N . PRO A 1 248 ? -0.564 3.845 6.025 1.00 90.12 248 PRO A N 1
ATOM 1989 C CA . PRO A 1 248 ? -0.197 4.923 5.113 1.00 90.12 248 PRO A CA 1
ATOM 1990 C C . PRO A 1 248 ? -1.344 5.922 4.956 1.00 90.12 248 PRO A C 1
ATOM 1992 O O . PRO A 1 248 ? -2.498 5.520 4.846 1.00 90.12 248 PRO A O 1
ATOM 1995 N N . THR A 1 249 ? -1.029 7.218 4.934 1.00 90.56 249 THR A N 1
ATOM 1996 C CA . THR A 1 249 ? -2.039 8.281 4.838 1.00 90.56 249 THR A CA 1
ATOM 1997 C C . THR A 1 249 ? -2.862 8.174 3.552 1.00 90.56 249 THR A C 1
ATOM 1999 O O . THR A 1 249 ? -2.436 7.578 2.554 1.00 90.56 249 THR A O 1
ATOM 2002 N N . TYR A 1 250 ? -4.044 8.794 3.540 1.00 87.38 250 TYR A N 1
ATOM 2003 C CA . TYR A 1 250 ? -4.886 8.831 2.343 1.00 87.38 250 TYR A CA 1
ATOM 2004 C C . TYR A 1 250 ? -4.179 9.508 1.152 1.00 87.38 250 TYR A C 1
ATOM 2006 O O . TYR A 1 250 ? -4.360 9.067 0.026 1.00 87.38 250 TYR A O 1
ATOM 2014 N N . GLU A 1 251 ? -3.296 10.488 1.381 1.00 86.62 251 GLU A N 1
ATOM 2015 C CA . GLU A 1 251 ? -2.485 11.143 0.335 1.00 86.62 251 GLU A CA 1
ATOM 2016 C C . GLU A 1 251 ? -1.479 10.171 -0.306 1.00 86.62 251 GLU A C 1
ATOM 2018 O O . GLU A 1 251 ? -1.315 10.113 -1.530 1.00 86.62 251 GLU A O 1
ATOM 2023 N N . LEU A 1 252 ? -0.812 9.353 0.518 1.00 86.00 252 LEU A N 1
ATOM 2024 C CA . LEU A 1 252 ? 0.071 8.292 0.029 1.00 86.00 252 LEU A CA 1
ATOM 2025 C C . LEU A 1 252 ? -0.719 7.216 -0.717 1.00 86.00 252 LEU A C 1
ATOM 2027 O O . LEU A 1 252 ? -0.243 6.684 -1.717 1.00 86.00 252 LEU A O 1
ATOM 2031 N N . THR A 1 253 ? -1.934 6.924 -0.265 1.00 85.31 253 THR A N 1
ATOM 2032 C CA . THR A 1 253 ? -2.833 5.969 -0.920 1.00 85.31 253 THR A CA 1
ATOM 2033 C C . THR A 1 253 ? -3.298 6.484 -2.281 1.00 85.31 253 THR A C 1
ATOM 2035 O O . THR A 1 253 ? -3.186 5.776 -3.279 1.00 85.31 253 THR A O 1
ATOM 2038 N N . GLU A 1 254 ? -3.767 7.730 -2.344 1.00 85.06 254 GLU A N 1
ATOM 2039 C CA . GLU A 1 254 ? -4.210 8.393 -3.570 1.00 85.06 254 GLU A CA 1
ATOM 2040 C C . GLU A 1 254 ? -3.076 8.452 -4.590 1.00 85.06 254 GLU A C 1
ATOM 2042 O O . GLU A 1 254 ? -3.236 8.010 -5.729 1.00 85.06 254 GLU A O 1
ATOM 2047 N N . SER A 1 255 ? -1.899 8.911 -4.163 1.00 82.62 255 SER A N 1
ATOM 2048 C CA . SER A 1 255 ? -0.726 8.928 -5.027 1.00 82.62 255 SER A CA 1
ATOM 2049 C C . SER A 1 255 ? -0.383 7.500 -5.491 1.00 82.62 255 SER A C 1
ATOM 2051 O O . SER A 1 255 ? -0.217 7.252 -6.683 1.00 82.62 255 SER A O 1
ATOM 2053 N N . SER A 1 256 ? -0.393 6.508 -4.606 1.00 82.81 256 SER A N 1
ATOM 2054 C CA . SER A 1 256 ? -0.015 5.136 -4.970 1.00 82.81 256 SER A CA 1
ATOM 2055 C C . SER A 1 256 ? -1.044 4.380 -5.814 1.00 82.81 256 SER A C 1
ATOM 2057 O O . SER A 1 256 ? -0.651 3.434 -6.492 1.00 82.81 256 SER A O 1
ATOM 2059 N N . LEU A 1 257 ? -2.333 4.731 -5.801 1.00 83.00 257 LEU A N 1
ATOM 2060 C CA . LEU A 1 257 ? -3.391 3.957 -6.477 1.00 83.00 257 LEU A CA 1
ATOM 2061 C C . LEU A 1 257 ? -4.118 4.734 -7.577 1.00 83.00 257 LEU A C 1
ATOM 2063 O O . LEU A 1 257 ? -4.422 4.167 -8.626 1.00 83.00 257 LEU A O 1
ATOM 2067 N N . GLN A 1 258 ? -4.374 6.023 -7.365 1.00 72.12 258 GLN A N 1
ATOM 2068 C CA . GLN A 1 258 ? -5.226 6.842 -8.230 1.00 72.12 258 GLN A CA 1
ATOM 2069 C C . GLN A 1 258 ? -4.439 7.730 -9.199 1.00 72.12 258 GLN A C 1
ATOM 2071 O O . GLN A 1 258 ? -5.042 8.507 -9.940 1.00 72.12 258 GLN A O 1
ATOM 2076 N N . MET A 1 259 ? -3.107 7.612 -9.252 1.00 59.78 259 MET A N 1
ATOM 2077 C CA . MET A 1 259 ? -2.301 8.455 -10.134 1.00 59.78 259 MET A CA 1
ATOM 2078 C C . MET A 1 259 ? -2.685 8.302 -11.619 1.00 59.78 259 MET A C 1
ATOM 2080 O O . MET A 1 259 ? -2.498 7.251 -12.256 1.00 59.78 259 MET A O 1
ATOM 2084 N N . GLN A 1 260 ? -3.225 9.398 -12.159 1.00 54.72 260 GLN A N 1
ATOM 2085 C CA . GLN A 1 260 ? -3.538 9.591 -13.572 1.00 54.72 260 GLN A CA 1
ATOM 2086 C C . GLN A 1 260 ? -2.270 9.990 -14.344 1.00 54.72 260 GLN A C 1
ATOM 2088 O O . GLN A 1 260 ? -1.328 10.538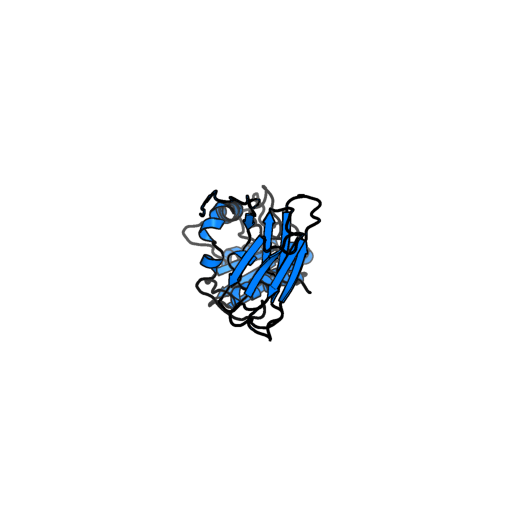 -13.772 1.00 54.72 260 GLN A O 1
ATOM 2093 N N . VAL A 1 261 ? -2.242 9.621 -15.627 1.00 53.94 261 VAL A N 1
ATOM 2094 C CA . VAL A 1 261 ? -1.155 9.908 -16.581 1.00 53.94 261 VAL A CA 1
ATOM 2095 C C . VAL A 1 261 ? -1.387 11.268 -17.212 1.00 53.94 261 VAL A C 1
ATOM 2097 O O . VAL A 1 261 ? -2.564 11.527 -17.549 1.00 53.94 261 VAL A O 1
#

Secondary structure (DSSP, 8-state):
----------------EEESHHHH-TTS--SSEEEEEE-TT--EEEEE-S-TT--EEEEEE---TT-TTEEEEEEEE-SSEETT-EEEEEE-TTS-EEEEEEE-S-EE-TT-----TTHHHHTTHHHHHTT-HHHHHHHGGG--TT---HHHHHHHHHHHHGGGTTT--EEEEEEETTEEEEEEESS--TTHHHHHHHHHHHHHHSPPPSEEEEEE-SSS---BTTSSS---EEES---TTB--EE---HHHHHHHHH---

Foldseek 3Di:
DDDDDPPPPPPPLPDKDKDFLCQQPLQAEFQKGKMKIQALFFDDKDKDAPDPPWDKDKDWDCPDPPDNRIIMIMMFTPDQKRAQFMKMFTAGPVRDGSDIDGDRHMRGYLVALAADACNCVSVVVVVCVVVCVLQVVLCVLQPDPVHDDVVVLVVVCCVVPQVPQAQWKKKKWWQDQLDIDIDIGHDDCPQCVLVVQVSVSDSSYHRDDTDMAMETSDPDADQFPVDPPGHAYEYCDDDPRGSYRHDPHSVVSCVGGVDDD

Solvent-accessible surface area (backbone atoms only — not comparable to full-atom values): 15020 Å² total; per-residue (Å²): 135,81,90,81,88,84,74,79,80,77,74,79,69,77,78,71,48,75,46,49,53,40,69,78,38,52,65,59,69,43,56,54,33,42,27,38,34,47,42,73,58,61,71,50,76,48,70,49,44,83,27,89,80,38,44,63,51,72,51,76,46,68,83,45,95,86,43,89,41,45,28,43,38,39,36,30,56,75,30,72,51,21,54,59,9,37,39,40,36,35,21,28,85,88,66,44,78,75,46,76,48,80,40,66,59,57,32,48,14,56,89,44,80,54,64,32,93,57,44,57,66,68,67,37,44,77,71,48,48,80,75,45,58,63,60,56,63,38,50,59,81,65,73,47,98,85,56,80,63,58,68,62,50,50,53,51,49,44,70,74,35,54,91,41,24,87,78,37,23,38,32,42,37,38,30,51,93,56,41,83,45,78,53,75,48,51,73,64,62,75,61,49,54,57,57,49,51,52,50,54,57,44,51,24,35,27,79,56,73,71,50,72,50,35,36,50,52,44,90,66,64,79,22,41,68,91,48,79,82,77,44,82,31,35,17,59,38,66,53,96,61,38,48,25,32,67,46,81,36,64,68,58,47,42,58,58,61,65,64,78,134

Radius of gyration: 23.56 Å; Cα contacts (8 Å, |Δi|>4): 485; chains: 1; bounding box: 79×36×65 Å